Protein AF-A0A2V8L599-F1 (afdb_monomer)

Foldseek 3Di:
DVCLCVQLADDPPPDNVCVVPDDPVRVVVVVVVVVPDDDDQAQQEAEDADQKDADWDQDPPRQIEHDPVGRDIDGQPQHWHKYFQDPVCVVVVPPDHRRHIYTYGHHCLQVLLVCCLCPVVVQLADNVCVQCNDLSCRDDPGHRLALDQLVVQLVLLVCLCVSSNNDPVSVVSNSRSPNADSSNSSSNSSNRNNTGD

Secondary structure (DSSP, 8-state):
-HHHHTTSB--TTTHHHHHHHS-HHHHHHHHHHHHHPPPPSS-SEEEEE-SEEE-EEE-GGG-EEE-SS---EEE--S--EEEESSHHHHHTT--STT--EEEEE-TTHHHHHHHHHHHTTTTTS--THHHH-GGG--BTTBPP-TT--HHHHHHHHHHHHTTSB--TTTHHHHHHHTT--HHHHHHHHHHHHHS--

Structure (mmCIF, N/CA/C/O backbone):
data_AF-A0A2V8L599-F1
#
_entry.id   AF-A0A2V8L599-F1
#
loop_
_atom_site.grou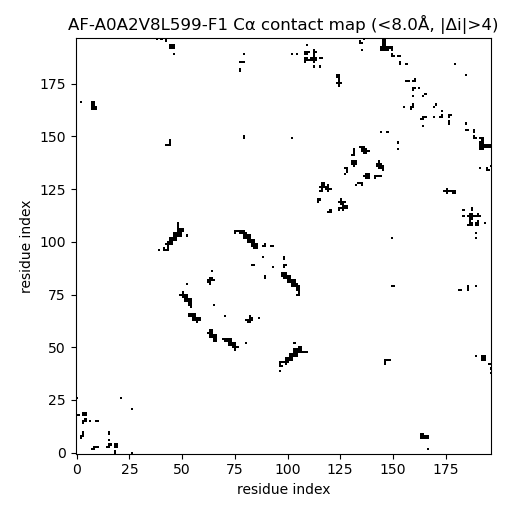p_PDB
_atom_site.id
_atom_site.type_symbol
_atom_site.label_atom_id
_atom_site.label_alt_id
_atom_site.label_comp_id
_atom_site.label_asym_id
_atom_site.label_entity_id
_atom_site.label_seq_id
_atom_site.pdbx_PDB_ins_code
_atom_site.Cartn_x
_atom_site.Cartn_y
_atom_site.Cartn_z
_atom_site.occupancy
_atom_site.B_iso_or_equiv
_atom_site.auth_seq_id
_atom_site.auth_comp_id
_atom_site.auth_asym_id
_atom_site.auth_atom_id
_atom_site.pdbx_PDB_model_num
ATOM 1 N N . MET A 1 1 ? 10.847 -4.879 -13.352 1.00 90.00 1 MET A N 1
ATOM 2 C CA . MET A 1 1 ? 11.959 -5.861 -13.314 1.00 90.00 1 MET A CA 1
ATOM 3 C C . MET A 1 1 ? 13.327 -5.199 -13.456 1.00 90.00 1 MET A C 1
ATOM 5 O O . MET A 1 1 ? 14.172 -5.437 -12.604 1.00 90.00 1 MET A O 1
ATOM 9 N N . LYS A 1 2 ? 13.533 -4.304 -14.436 1.00 92.31 2 LYS A N 1
ATOM 10 C CA . LYS A 1 2 ? 14.804 -3.573 -14.639 1.00 92.31 2 LYS A CA 1
ATOM 11 C C . LYS A 1 2 ? 15.344 -2.864 -13.381 1.00 92.31 2 LYS A C 1
ATOM 13 O O . LYS A 1 2 ? 16.529 -2.980 -13.073 1.00 92.31 2 LYS A O 1
ATOM 18 N N . ASP A 1 3 ? 14.486 -2.208 -12.597 1.00 92.56 3 ASP A N 1
ATOM 19 C CA . ASP A 1 3 ? 14.932 -1.532 -11.363 1.00 92.56 3 ASP A CA 1
ATOM 20 C C . ASP A 1 3 ? 15.389 -2.491 -10.262 1.00 92.56 3 ASP A C 1
ATOM 22 O O . ASP A 1 3 ? 16.286 -2.159 -9.492 1.00 92.56 3 ASP A O 1
ATOM 26 N N . PHE A 1 4 ? 14.797 -3.686 -10.191 1.00 93.12 4 PHE A N 1
ATOM 27 C CA . PHE A 1 4 ? 15.248 -4.730 -9.269 1.00 93.12 4 PHE A CA 1
ATOM 28 C C . PHE A 1 4 ? 16.584 -5.318 -9.736 1.00 93.12 4 PHE A C 1
ATOM 30 O O . PHE A 1 4 ? 17.508 -5.430 -8.938 1.00 93.12 4 PHE A O 1
ATOM 37 N N . LYS A 1 5 ? 16.721 -5.607 -11.040 1.00 91.56 5 LYS A N 1
ATOM 38 C CA . LYS A 1 5 ? 17.960 -6.126 -11.649 1.00 91.56 5 LYS A CA 1
ATOM 39 C C . LYS A 1 5 ? 19.144 -5.171 -11.447 1.00 91.56 5 LYS A C 1
ATOM 41 O O . LYS A 1 5 ? 20.239 -5.615 -11.130 1.00 91.56 5 LYS A O 1
ATOM 46 N N . SER A 1 6 ? 18.905 -3.863 -11.567 1.00 91.31 6 SER A N 1
ATOM 47 C CA . SER A 1 6 ? 19.918 -2.815 -11.348 1.00 91.31 6 SER A CA 1
ATOM 48 C C . SER A 1 6 ? 20.136 -2.430 -9.878 1.00 91.31 6 SER A C 1
ATOM 50 O O . SER A 1 6 ? 20.986 -1.591 -9.592 1.00 91.31 6 SER A O 1
ATOM 52 N N . GLY A 1 7 ? 19.355 -2.975 -8.940 1.00 90.62 7 GLY A N 1
ATOM 53 C CA . GLY A 1 7 ? 19.435 -2.634 -7.515 1.00 90.62 7 GLY A CA 1
ATOM 54 C C . GLY A 1 7 ? 18.895 -1.247 -7.141 1.00 90.62 7 GLY A C 1
ATOM 55 O O . GLY A 1 7 ? 18.886 -0.900 -5.958 1.00 90.62 7 GLY A O 1
ATOM 56 N N . LYS A 1 8 ? 18.390 -0.466 -8.109 1.00 93.00 8 LYS A N 1
ATOM 57 C CA . LYS A 1 8 ? 17.723 0.828 -7.867 1.00 93.00 8 LYS A CA 1
ATOM 58 C C . LYS A 1 8 ? 16.444 0.669 -7.051 1.00 93.00 8 LYS A C 1
ATOM 60 O O . LYS A 1 8 ? 16.059 1.574 -6.318 1.00 93.00 8 LYS A O 1
ATOM 65 N N . ARG A 1 9 ? 15.790 -0.489 -7.146 1.00 93.44 9 ARG A N 1
ATOM 66 C CA . ARG A 1 9 ? 14.688 -0.886 -6.272 1.00 93.44 9 ARG A CA 1
ATOM 67 C C . ARG A 1 9 ? 15.118 -2.079 -5.436 1.00 93.44 9 ARG A C 1
ATOM 69 O O . ARG A 1 9 ? 15.312 -3.172 -5.959 1.00 93.44 9 ARG A O 1
ATOM 76 N N . LYS A 1 10 ? 15.249 -1.868 -4.130 1.00 90.56 10 LYS A N 1
ATOM 77 C CA . LYS A 1 10 ? 15.741 -2.885 -3.200 1.00 90.56 10 LYS A CA 1
ATOM 78 C C . LYS A 1 10 ? 14.594 -3.769 -2.701 1.00 90.56 10 LYS A C 1
ATOM 80 O O . LYS A 1 10 ? 13.610 -3.276 -2.154 1.00 90.56 10 LYS A O 1
ATOM 85 N N . ASP A 1 11 ? 14.742 -5.082 -2.858 1.00 86.75 11 ASP A N 1
ATOM 86 C CA . ASP A 1 11 ? 13.970 -6.106 -2.147 1.00 86.75 11 ASP A CA 1
ATOM 87 C C . ASP A 1 11 ? 14.940 -7.223 -1.730 1.00 86.75 11 ASP A C 1
ATOM 89 O O . ASP A 1 11 ? 15.416 -7.965 -2.587 1.00 86.75 11 ASP A O 1
ATOM 93 N N . PRO A 1 12 ? 15.285 -7.336 -0.438 1.00 72.81 12 PRO A N 1
ATOM 94 C CA . PRO A 1 12 ? 16.418 -8.157 -0.013 1.00 72.81 12 PRO A CA 1
ATOM 95 C C . PRO A 1 12 ? 16.170 -9.670 -0.084 1.00 72.81 12 PRO A C 1
ATOM 97 O O . PRO A 1 12 ? 17.055 -10.433 0.279 1.00 72.81 12 PRO A O 1
ATOM 100 N N . ILE A 1 13 ? 14.974 -10.124 -0.482 1.00 76.81 13 ILE A N 1
ATOM 101 C CA . ILE A 1 13 ? 14.561 -11.517 -0.255 1.00 76.81 13 ILE A CA 1
ATOM 102 C C . ILE A 1 13 ? 14.137 -12.223 -1.539 1.00 76.81 13 ILE A C 1
ATOM 104 O O . ILE A 1 13 ? 14.476 -13.389 -1.708 1.00 76.81 13 ILE A O 1
ATOM 108 N N . ARG A 1 14 ? 13.355 -11.589 -2.423 1.00 85.69 14 ARG A N 1
ATOM 109 C CA . ARG A 1 14 ? 12.732 -12.313 -3.546 1.00 85.69 14 ARG A CA 1
ATOM 110 C C . ARG A 1 14 ? 12.896 -11.606 -4.874 1.00 85.69 14 ARG A C 1
ATOM 112 O O . ARG A 1 14 ? 13.436 -12.188 -5.807 1.00 85.69 14 ARG A O 1
ATOM 119 N N . MET A 1 15 ? 12.422 -10.368 -4.977 1.00 90.44 15 MET A N 1
ATOM 120 C CA . MET A 1 15 ? 12.236 -9.745 -6.290 1.00 90.44 15 MET A CA 1
ATOM 121 C C . MET A 1 15 ? 13.558 -9.421 -6.978 1.00 90.44 15 MET A C 1
ATOM 123 O O . MET A 1 15 ? 13.627 -9.532 -8.198 1.00 90.44 15 MET A O 1
ATOM 127 N N . THR A 1 16 ? 14.606 -9.082 -6.222 1.00 90.56 16 THR A N 1
ATOM 128 C CA . THR A 1 16 ? 15.950 -8.888 -6.784 1.00 90.56 16 THR A CA 1
ATOM 129 C C . THR A 1 16 ? 16.492 -10.183 -7.385 1.00 90.56 16 THR A C 1
ATOM 131 O O . THR A 1 16 ? 16.891 -10.180 -8.545 1.00 90.56 16 THR A O 1
ATOM 134 N N . ALA A 1 17 ? 16.426 -11.297 -6.647 1.00 91.31 17 ALA A N 1
ATOM 135 C CA . ALA A 1 17 ? 16.906 -12.594 -7.125 1.00 91.31 17 ALA A CA 1
ATOM 136 C C . ALA A 1 17 ? 16.121 -13.076 -8.356 1.00 91.31 17 ALA A C 1
ATOM 138 O O . ALA A 1 17 ? 16.719 -13.450 -9.361 1.00 91.31 17 ALA A O 1
ATOM 139 N N . ILE A 1 18 ? 14.785 -12.985 -8.319 1.00 92.94 18 ILE A N 1
ATOM 140 C CA . ILE A 1 18 ? 13.930 -13.337 -9.463 1.00 92.94 18 ILE A CA 1
ATOM 141 C C . ILE A 1 18 ? 14.291 -12.470 -10.676 1.00 92.94 18 ILE A C 1
ATOM 143 O O . ILE A 1 18 ? 14.487 -12.990 -11.769 1.00 92.94 18 ILE A O 1
ATOM 147 N N . ALA A 1 19 ? 14.431 -11.154 -10.499 1.00 92.81 19 ALA A N 1
ATOM 148 C CA . ALA A 1 19 ? 14.732 -10.246 -11.604 1.00 92.81 19 ALA A CA 1
ATOM 149 C C . ALA A 1 19 ? 16.127 -10.430 -12.211 1.00 92.81 19 ALA A C 1
ATOM 151 O O . ALA A 1 19 ? 16.311 -10.110 -13.382 1.00 92.81 19 ALA A O 1
ATOM 152 N N . GLN A 1 20 ? 17.096 -10.913 -11.436 1.00 91.06 20 GLN A N 1
ATOM 153 C CA . GLN A 1 20 ? 18.431 -11.243 -11.934 1.00 91.06 20 GLN A CA 1
ATOM 154 C C . GLN A 1 20 ? 18.448 -12.574 -12.692 1.00 91.06 20 GLN A C 1
ATOM 156 O O . GLN A 1 20 ? 19.172 -12.688 -13.675 1.00 91.06 20 GLN A O 1
ATOM 161 N N . ALA A 1 21 ? 17.644 -13.547 -12.256 1.00 94.00 21 ALA A N 1
ATOM 162 C CA . ALA A 1 21 ? 17.590 -14.879 -12.851 1.00 94.00 21 ALA A CA 1
ATOM 163 C C . ALA A 1 21 ? 16.672 -14.986 -14.083 1.00 94.00 21 ALA A C 1
ATOM 165 O O . ALA A 1 21 ? 16.803 -15.938 -14.844 1.00 94.00 21 ALA A O 1
ATOM 166 N N . THR A 1 22 ? 15.736 -14.051 -14.278 1.00 94.31 22 THR A N 1
ATOM 167 C CA . THR A 1 22 ? 14.763 -14.120 -15.383 1.00 94.31 22 THR A CA 1
ATOM 168 C C . THR A 1 22 ? 15.333 -13.481 -16.664 1.00 94.31 22 THR A C 1
ATOM 170 O O . THR A 1 22 ? 15.738 -12.311 -16.611 1.00 94.31 22 THR A O 1
ATOM 173 N N . PRO A 1 23 ? 15.339 -14.191 -17.810 1.00 95.62 23 PRO A N 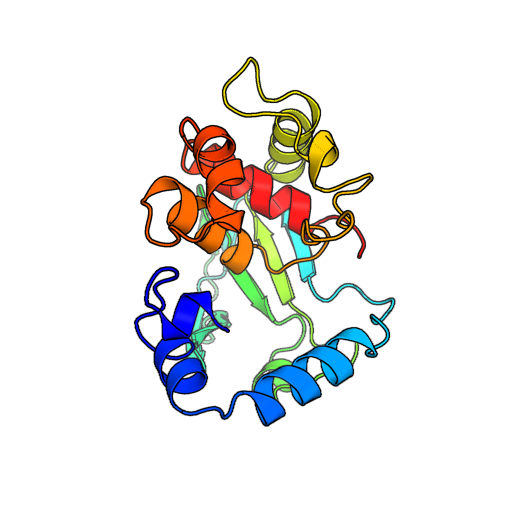1
ATOM 174 C CA . PRO A 1 23 ? 15.679 -13.637 -19.123 1.00 95.62 23 PRO A CA 1
ATOM 175 C C . PRO A 1 23 ? 14.821 -12.425 -19.518 1.00 95.62 23 PRO A C 1
ATOM 177 O O . PRO A 1 23 ? 13.692 -12.257 -19.060 1.00 95.62 23 PRO A O 1
ATOM 180 N N . GLU A 1 24 ? 15.346 -11.549 -20.379 1.00 93.50 24 GLU A N 1
ATOM 181 C CA . GLU A 1 24 ? 14.623 -10.327 -20.777 1.00 93.50 24 GLU A CA 1
ATOM 182 C C . GLU A 1 24 ? 13.407 -10.614 -21.664 1.00 93.50 24 GLU A C 1
ATOM 184 O O . GLU A 1 24 ? 12.391 -9.931 -21.532 1.00 93.50 24 GLU A O 1
ATOM 189 N N . GLU A 1 25 ? 13.491 -11.652 -22.495 1.00 95.69 25 GLU A N 1
ATOM 190 C CA . GLU A 1 25 ? 12.377 -12.168 -23.296 1.00 95.69 25 GLU A CA 1
ATOM 191 C C . GLU A 1 25 ? 11.224 -12.666 -22.414 1.00 95.69 25 GLU A C 1
ATOM 193 O O . GLU A 1 25 ? 10.084 -12.244 -22.599 1.00 95.69 25 GLU A O 1
ATOM 198 N N . ASP A 1 26 ? 11.528 -13.438 -21.367 1.00 96.06 26 ASP A N 1
ATOM 199 C CA . ASP A 1 26 ? 10.537 -13.926 -20.404 1.00 96.06 26 ASP A CA 1
ATOM 200 C C . ASP A 1 26 ? 9.901 -12.780 -19.610 1.00 96.06 26 ASP A C 1
ATOM 202 O O . ASP A 1 26 ? 8.705 -12.795 -19.320 1.00 96.06 26 ASP A O 1
ATOM 206 N N . ILE A 1 27 ? 10.681 -11.747 -19.268 1.00 94.19 27 ILE A N 1
ATOM 207 C CA . ILE A 1 27 ? 10.158 -10.538 -18.617 1.00 94.19 27 ILE A CA 1
ATOM 208 C C . ILE A 1 27 ? 9.168 -9.815 -19.538 1.00 94.19 27 ILE A C 1
ATOM 210 O O . ILE A 1 27 ? 8.144 -9.334 -19.047 1.00 94.19 27 ILE A O 1
ATOM 214 N N . ALA A 1 28 ? 9.474 -9.704 -20.833 1.00 95.00 28 ALA A N 1
ATOM 215 C CA . ALA A 1 28 ? 8.597 -9.063 -21.808 1.00 95.00 28 ALA A CA 1
ATOM 216 C C . ALA A 1 28 ? 7.304 -9.868 -22.001 1.00 95.00 28 ALA A C 1
ATOM 218 O O . ALA A 1 28 ? 6.218 -9.319 -21.818 1.00 95.00 28 ALA A O 1
ATOM 219 N N . ALA A 1 29 ? 7.419 -11.178 -22.234 1.00 96.38 29 ALA A N 1
ATOM 220 C CA . ALA A 1 29 ? 6.275 -12.075 -22.376 1.00 96.38 29 ALA A CA 1
ATOM 221 C C . ALA A 1 29 ? 5.381 -12.074 -21.122 1.00 96.38 29 ALA A C 1
ATOM 223 O O . ALA A 1 29 ? 4.156 -11.976 -21.213 1.00 96.38 29 ALA A O 1
ATOM 224 N N . ALA A 1 30 ? 5.978 -12.106 -19.926 1.00 94.50 30 ALA A N 1
ATOM 225 C CA . ALA A 1 30 ? 5.229 -12.005 -18.678 1.00 94.50 30 ALA A CA 1
ATOM 226 C C . ALA A 1 30 ? 4.513 -10.652 -18.547 1.00 94.50 30 ALA A C 1
ATOM 228 O O . ALA A 1 30 ? 3.368 -10.609 -18.096 1.00 94.50 30 ALA A O 1
ATOM 229 N N . ALA A 1 31 ? 5.161 -9.546 -18.929 1.00 93.38 31 ALA A N 1
ATOM 230 C CA . ALA A 1 31 ? 4.550 -8.220 -18.879 1.00 93.38 31 ALA A CA 1
ATOM 231 C C . ALA A 1 31 ? 3.316 -8.128 -19.789 1.00 93.38 31 ALA A C 1
ATOM 233 O O . ALA A 1 31 ? 2.284 -7.625 -19.345 1.00 93.38 31 ALA A O 1
ATOM 234 N N . GLU A 1 32 ? 3.395 -8.664 -21.008 1.00 94.50 32 GLU A N 1
ATOM 235 C CA . GLU A 1 32 ? 2.264 -8.740 -21.940 1.00 94.50 32 GLU A CA 1
ATOM 236 C C . GLU A 1 32 ? 1.125 -9.596 -21.378 1.00 94.50 32 GLU A C 1
ATOM 238 O O . GLU A 1 32 ? -0.029 -9.162 -21.343 1.00 94.50 32 GLU A O 1
ATOM 243 N N . TRP A 1 33 ? 1.448 -10.778 -20.847 1.00 94.25 33 TRP A N 1
ATOM 244 C CA . TRP A 1 33 ? 0.453 -11.670 -20.260 1.00 94.25 33 TRP A CA 1
ATOM 245 C C . TRP A 1 33 ? -0.278 -11.018 -19.080 1.00 94.25 33 TRP A C 1
ATOM 247 O O . TRP A 1 33 ? -1.507 -10.962 -19.077 1.00 94.25 33 TRP A O 1
ATOM 257 N N . PHE A 1 34 ? 0.449 -10.447 -18.112 1.00 90.88 34 PHE A N 1
ATOM 258 C CA . PHE A 1 34 ? -0.161 -9.763 -16.965 1.00 90.88 34 PHE A CA 1
ATOM 259 C C . PHE A 1 34 ? -0.973 -8.528 -17.376 1.00 90.88 34 PHE A C 1
ATOM 261 O O . PHE A 1 34 ? -1.978 -8.234 -16.727 1.00 90.88 34 PHE A O 1
ATOM 268 N N . ALA A 1 35 ? -0.564 -7.817 -18.433 1.00 89.25 35 ALA A N 1
ATOM 269 C CA . ALA A 1 35 ? -1.316 -6.688 -18.978 1.00 89.25 35 ALA A CA 1
ATOM 270 C C . ALA A 1 35 ? -2.626 -7.123 -19.656 1.00 89.25 35 ALA A C 1
ATOM 272 O O . ALA A 1 35 ? -3.599 -6.374 -19.619 1.00 89.25 35 ALA A O 1
ATOM 273 N N . SER A 1 36 ? -2.679 -8.334 -20.221 1.00 91.69 36 SER A N 1
ATOM 274 C CA . SER A 1 36 ? -3.897 -8.890 -20.828 1.00 91.69 36 SER A CA 1
ATOM 275 C C . SER A 1 36 ? -4.927 -9.416 -19.821 1.00 91.69 36 SER A C 1
ATOM 277 O O . SER A 1 36 ? -6.076 -9.667 -20.189 1.00 91.69 36 SER A O 1
ATOM 279 N N . LEU A 1 37 ? -4.546 -9.597 -18.549 1.00 86.75 37 LEU A N 1
ATOM 280 C CA . LEU A 1 37 ? -5.452 -10.152 -17.548 1.00 86.75 37 LEU A CA 1
ATOM 281 C C . LEU A 1 37 ? -6.610 -9.196 -17.267 1.00 86.75 37 LEU A C 1
ATOM 283 O O . LEU A 1 37 ? -6.425 -8.056 -16.836 1.00 86.75 37 LEU A O 1
ATOM 287 N N . GLN A 1 38 ? -7.826 -9.715 -17.406 1.00 79.25 38 GLN A N 1
ATOM 288 C CA . GLN A 1 38 ? -9.020 -9.007 -16.974 1.00 79.25 38 GLN A CA 1
ATOM 289 C C . GLN A 1 38 ? -9.056 -8.940 -15.450 1.00 79.25 38 GLN A C 1
ATOM 291 O O . GLN A 1 38 ? -8.876 -9.930 -14.738 1.00 79.25 38 GLN A O 1
ATOM 296 N N . THR A 1 39 ? -9.281 -7.740 -14.931 1.00 70.62 39 THR A N 1
ATOM 297 C CA . THR A 1 39 ? -9.375 -7.527 -13.494 1.00 70.62 39 THR A CA 1
ATOM 298 C C . THR A 1 39 ? -10.720 -8.043 -12.987 1.00 70.62 39 THR A C 1
ATOM 300 O O . THR A 1 39 ? -11.747 -7.572 -13.478 1.00 70.62 39 THR A O 1
ATOM 303 N N . PRO A 1 40 ? -10.756 -8.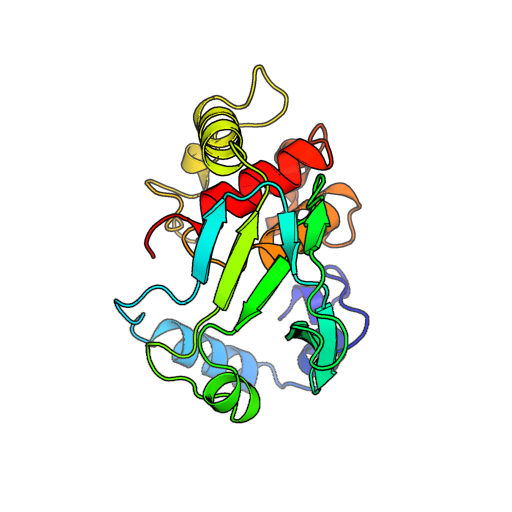957 -11.998 1.00 69.62 40 PRO A N 1
ATOM 304 C CA . PRO A 1 40 ? -12.019 -9.406 -11.429 1.00 69.62 40 PRO A CA 1
ATOM 305 C C . PRO A 1 40 ? -12.804 -8.221 -10.862 1.00 69.62 40 PRO A C 1
ATOM 307 O O . PRO A 1 40 ? -12.218 -7.340 -10.229 1.00 69.62 40 PRO A O 1
ATOM 310 N N . ALA A 1 41 ? -14.125 -8.229 -11.049 1.00 68.00 41 ALA A N 1
ATOM 311 C CA . ALA A 1 41 ? -15.009 -7.200 -10.499 1.00 68.00 41 ALA A CA 1
ATOM 312 C C . ALA A 1 41 ? -15.050 -7.224 -8.959 1.00 68.00 41 ALA A C 1
ATOM 314 O O . ALA A 1 41 ? -15.346 -6.217 -8.319 1.00 68.00 41 ALA A O 1
ATOM 315 N N . THR A 1 42 ? -14.749 -8.372 -8.346 1.00 75.31 42 THR A N 1
ATOM 316 C CA . THR A 1 42 ? -14.744 -8.517 -6.890 1.00 75.31 42 THR A CA 1
ATOM 317 C C . THR A 1 42 ? -13.465 -7.925 -6.293 1.00 75.31 42 THR A C 1
ATOM 319 O O . THR A 1 42 ? -12.367 -8.343 -6.679 1.00 75.31 42 THR A O 1
ATOM 322 N N . PRO A 1 43 ? -13.572 -6.998 -5.324 1.00 80.75 43 PRO A N 1
ATOM 323 C CA . PRO A 1 43 ? -12.405 -6.422 -4.674 1.00 80.75 43 PRO A CA 1
ATOM 324 C C . PRO A 1 43 ? -11.639 -7.498 -3.902 1.00 80.75 43 PRO A C 1
ATOM 326 O O . PRO A 1 43 ? -12.216 -8.285 -3.150 1.00 80.75 43 PRO A O 1
ATOM 329 N N . TRP A 1 44 ? -10.318 -7.510 -4.073 1.00 87.75 44 TRP A N 1
ATOM 330 C CA . TRP A 1 44 ? -9.446 -8.445 -3.360 1.00 87.75 44 TRP A CA 1
ATOM 331 C C . TRP A 1 44 ? -9.229 -8.019 -1.907 1.00 87.75 44 TRP A C 1
ATOM 333 O O . TRP A 1 44 ? -8.969 -8.843 -1.032 1.00 87.75 44 TRP A O 1
ATOM 343 N N . ILE A 1 45 ? -9.326 -6.714 -1.654 1.00 93.62 45 ILE A N 1
ATOM 344 C CA . ILE A 1 45 ? -9.149 -6.109 -0.339 1.00 93.62 45 ILE A CA 1
ATOM 345 C C . ILE A 1 45 ? -10.468 -5.490 0.107 1.00 93.62 45 ILE A C 1
ATOM 347 O O . ILE A 1 45 ? -11.057 -4.701 -0.632 1.00 93.62 45 ILE A O 1
ATOM 351 N N . LYS A 1 46 ? -10.893 -5.805 1.331 1.00 94.75 46 LYS A N 1
ATOM 352 C CA . LYS A 1 46 ? -11.993 -5.123 2.019 1.00 94.75 46 LYS A CA 1
ATOM 353 C C . LYS A 1 46 ? -11.443 -4.382 3.227 1.00 94.75 46 LYS A C 1
ATOM 355 O O . LYS A 1 46 ? -10.890 -5.005 4.127 1.00 94.75 46 LYS A O 1
ATOM 360 N N . VAL A 1 47 ? -11.584 -3.063 3.249 1.00 97.00 47 VAL A N 1
ATOM 361 C CA . VAL A 1 47 ? -11.126 -2.237 4.373 1.00 97.00 47 VAL A CA 1
ATOM 362 C C . VAL A 1 47 ? -12.196 -2.205 5.462 1.00 97.00 47 VAL A C 1
ATOM 364 O O . VAL A 1 47 ? -13.377 -2.039 5.162 1.00 97.00 47 VAL A O 1
ATOM 367 N N . ILE A 1 48 ? -11.782 -2.395 6.714 1.00 97.19 48 ILE A N 1
ATOM 368 C CA . ILE A 1 48 ? -12.646 -2.379 7.897 1.00 97.19 48 ILE A CA 1
ATOM 369 C C . ILE A 1 48 ? -11.989 -1.482 8.947 1.00 97.19 48 ILE A C 1
ATOM 371 O O . ILE A 1 48 ? -10.888 -1.770 9.414 1.00 97.19 48 ILE A O 1
ATOM 375 N N . GLU A 1 49 ? -12.665 -0.395 9.306 1.00 97.25 49 GLU A N 1
ATOM 376 C CA . GLU A 1 49 ? -12.231 0.524 10.357 1.00 97.25 49 GLU A CA 1
ATOM 377 C C . GLU A 1 49 ? -12.645 -0.005 11.735 1.00 97.25 49 GLU A C 1
ATOM 379 O O . GLU A 1 49 ? -13.821 -0.283 11.965 1.00 97.25 49 GLU A O 1
ATOM 384 N N . GLN A 1 50 ? -11.693 -0.152 12.656 1.00 96.00 50 GLN A N 1
ATOM 385 C CA . GLN A 1 50 ? -11.967 -0.630 14.014 1.00 96.00 50 GLN A CA 1
ATOM 386 C C . GLN A 1 50 ? -10.906 -0.168 15.014 1.00 96.00 50 GLN A C 1
ATOM 388 O O . GLN A 1 50 ? -9.769 0.102 14.643 1.00 96.00 50 GLN A O 1
ATOM 393 N N . ASN A 1 51 ? -11.276 -0.077 16.293 1.00 95.00 51 ASN A N 1
ATOM 394 C CA . ASN A 1 51 ? -10.378 0.387 17.360 1.00 95.00 51 ASN A CA 1
ATOM 395 C C . ASN A 1 51 ? -9.527 -0.736 17.963 1.00 95.00 51 ASN A C 1
ATOM 397 O O . ASN A 1 51 ? -8.440 -0.484 18.487 1.00 95.00 51 ASN A O 1
ATOM 401 N N . THR A 1 52 ? -10.008 -1.974 17.890 1.00 95.69 52 THR A N 1
ATOM 402 C CA . THR A 1 52 ? -9.318 -3.159 18.395 1.00 95.69 52 THR A CA 1
ATOM 403 C C . THR A 1 52 ? -9.237 -4.225 17.310 1.00 95.69 52 THR A C 1
ATOM 405 O O . THR A 1 52 ? -10.038 -4.255 16.377 1.00 95.69 52 THR A O 1
ATOM 408 N N . VAL A 1 53 ? -8.229 -5.084 17.408 1.00 94.12 53 VAL A N 1
ATOM 409 C CA . VAL A 1 53 ? -7.990 -6.210 16.502 1.00 94.12 53 VAL A CA 1
ATOM 410 C C . VAL A 1 53 ? -7.843 -7.484 17.322 1.00 94.12 53 VAL A C 1
ATOM 412 O O . VAL A 1 53 ? -7.346 -7.411 18.445 1.00 94.12 53 VAL A O 1
ATOM 415 N N . PRO A 1 54 ? -8.238 -8.657 16.800 1.00 93.88 54 PRO A N 1
ATOM 416 C CA . PRO A 1 54 ? -7.884 -9.913 17.446 1.00 93.88 54 PRO A CA 1
ATOM 417 C C . PRO A 1 54 ? -6.361 -10.050 17.508 1.00 93.88 54 PRO A C 1
ATOM 419 O O . PRO A 1 54 ? -5.647 -9.539 16.636 1.00 93.88 54 PRO A O 1
ATOM 422 N N . LYS A 1 55 ? -5.856 -10.771 18.507 1.00 92.44 55 LYS A N 1
ATOM 423 C CA . LYS A 1 55 ? -4.457 -11.187 18.497 1.00 92.44 55 LYS A CA 1
ATOM 424 C C . LYS A 1 55 ? -4.190 -12.112 17.319 1.00 92.44 55 LYS A C 1
ATOM 426 O O . LYS A 1 55 ? -5.049 -12.858 16.844 1.00 92.44 55 LYS A O 1
ATOM 431 N N . THR A 1 56 ? -2.993 -11.973 16.771 1.00 92.62 56 THR A N 1
ATOM 432 C CA . THR A 1 56 ? -2.626 -12.608 15.510 1.00 92.62 56 THR A CA 1
ATOM 433 C C . THR A 1 56 ? -1.184 -13.063 15.529 1.00 92.62 56 THR A C 1
ATOM 435 O O . THR A 1 56 ? -0.325 -12.419 16.129 1.00 92.62 56 THR A O 1
ATOM 438 N N . TYR A 1 57 ? -0.901 -14.109 14.762 1.00 90.88 57 TYR A N 1
ATOM 439 C CA . TYR A 1 57 ? 0.446 -14.615 14.536 1.00 90.88 57 TYR A CA 1
ATOM 440 C C . TYR A 1 57 ? 0.775 -14.639 13.040 1.00 90.88 57 TYR A C 1
ATOM 442 O O . TYR A 1 57 ? -0.101 -14.536 12.173 1.00 90.88 57 TYR A O 1
ATOM 450 N N . LEU A 1 58 ? 2.065 -14.759 12.727 1.00 89.44 58 LEU A N 1
ATOM 451 C CA . LEU A 1 58 ? 2.542 -14.954 11.361 1.00 89.44 58 LEU A CA 1
ATOM 452 C C . LEU A 1 58 ? 2.605 -16.452 11.057 1.00 89.44 58 LEU A C 1
ATOM 454 O O . LEU A 1 58 ? 3.423 -17.172 11.620 1.00 89.44 58 LEU A O 1
ATOM 458 N N . GLY A 1 59 ? 1.744 -16.908 10.153 1.00 84.88 59 GLY A N 1
ATOM 459 C CA . GLY A 1 59 ? 1.727 -18.283 9.672 1.00 84.88 59 GLY A CA 1
ATOM 460 C C . GLY A 1 59 ? 2.572 -18.487 8.413 1.00 84.88 59 GLY A C 1
ATOM 461 O O . GLY A 1 59 ? 3.421 -17.670 8.033 1.00 84.88 59 GLY A O 1
ATOM 462 N N . GLN A 1 60 ? 2.313 -19.599 7.720 1.00 78.56 60 GLN A N 1
ATOM 463 C CA . GLN A 1 60 ? 3.026 -19.932 6.489 1.00 78.56 60 GLN A CA 1
ATOM 464 C C . GLN A 1 60 ? 2.901 -18.841 5.420 1.00 78.56 60 GLN A C 1
ATOM 466 O O . GLN A 1 60 ? 1.868 -18.192 5.250 1.00 78.56 60 GLN A O 1
ATOM 471 N N . GLY A 1 61 ? 3.990 -18.634 4.676 1.00 76.19 61 GLY A N 1
ATOM 472 C CA . GLY A 1 61 ? 4.049 -17.614 3.630 1.00 76.19 61 GLY A CA 1
ATOM 473 C C . GLY A 1 61 ? 4.033 -16.172 4.146 1.00 76.19 61 GLY A C 1
ATOM 474 O O . GLY A 1 61 ? 3.874 -15.271 3.328 1.00 76.19 61 GLY A O 1
ATOM 475 N N . ARG A 1 62 ? 4.230 -15.951 5.459 1.00 81.25 62 ARG A N 1
ATOM 476 C CA . ARG A 1 62 ? 4.136 -14.639 6.132 1.00 81.25 62 ARG A CA 1
ATOM 477 C C . ARG A 1 62 ? 2.734 -14.025 6.078 1.00 81.25 62 ARG A C 1
ATOM 479 O O . ARG A 1 62 ? 2.584 -12.814 6.224 1.00 81.25 62 ARG A O 1
ATOM 486 N N . MET A 1 63 ? 1.718 -14.857 5.867 1.00 86.56 63 MET A N 1
ATOM 487 C CA . MET A 1 63 ? 0.329 -14.450 6.033 1.00 86.56 63 MET A CA 1
ATOM 488 C C . MET A 1 63 ? 0.007 -14.378 7.520 1.00 86.56 63 MET A C 1
ATOM 490 O O . MET A 1 63 ? 0.454 -15.218 8.302 1.00 86.56 63 MET A O 1
ATOM 494 N N . ARG A 1 64 ? -0.754 -13.361 7.909 1.00 91.31 64 ARG A N 1
ATOM 495 C CA . ARG A 1 64 ? -1.173 -13.171 9.291 1.00 91.31 64 ARG A CA 1
ATOM 496 C C . ARG A 1 64 ? -2.530 -13.841 9.505 1.00 91.31 64 ARG A C 1
ATOM 498 O O . ARG A 1 64 ? -3.427 -13.705 8.676 1.00 91.31 64 ARG A O 1
ATOM 505 N N . PHE A 1 65 ? -2.654 -14.575 10.603 1.00 91.75 65 PHE A N 1
ATOM 506 C CA . PHE A 1 65 ? -3.867 -15.294 10.989 1.00 91.75 65 PHE A CA 1
ATOM 507 C C . PHE A 1 65 ? -4.252 -14.930 12.418 1.00 91.75 65 PHE A C 1
ATOM 509 O O . PHE A 1 65 ? -3.396 -14.518 13.200 1.00 91.75 65 PHE A O 1
ATOM 516 N N . ILE A 1 66 ? -5.534 -15.088 12.746 1.00 90.69 66 ILE A N 1
ATOM 517 C CA . ILE A 1 66 ? -6.023 -14.978 14.123 1.00 90.69 66 ILE A CA 1
ATOM 518 C C . ILE A 1 66 ? -5.394 -16.099 14.946 1.00 90.69 66 ILE A C 1
ATOM 520 O O . ILE A 1 66 ? -5.311 -17.235 14.472 1.00 90.69 66 ILE A O 1
ATOM 524 N N . ASP A 1 67 ? -4.926 -15.752 16.138 1.00 88.44 67 ASP A N 1
ATOM 525 C CA . ASP A 1 67 ? -4.380 -16.711 17.087 1.00 88.44 67 ASP A CA 1
ATOM 526 C C . ASP A 1 67 ? -5.473 -17.714 17.511 1.00 88.44 67 ASP A C 1
ATOM 528 O O . ASP A 1 67 ? -6.556 -17.292 17.931 1.00 88.44 67 ASP A O 1
ATOM 532 N N . PRO A 1 68 ? -5.266 -19.032 17.322 1.00 85.19 68 PRO A N 1
ATOM 533 C CA . PRO A 1 68 ? -6.265 -20.027 17.699 1.00 85.19 68 PRO A CA 1
ATOM 534 C C . PRO A 1 68 ? -6.421 -20.155 19.221 1.00 85.19 68 PRO A C 1
ATOM 536 O O . PRO A 1 68 ? -7.509 -20.517 19.678 1.00 85.19 68 PRO A O 1
ATOM 539 N N . ASP A 1 69 ? -5.366 -19.840 19.974 1.00 87.12 69 ASP A N 1
ATOM 540 C CA . ASP A 1 69 ? -5.256 -20.074 21.412 1.00 87.12 69 ASP A CA 1
ATOM 541 C C . ASP A 1 69 ? -5.568 -18.800 22.212 1.00 87.12 69 ASP A C 1
ATOM 543 O O . ASP A 1 69 ? -6.103 -18.876 23.320 1.00 87.12 69 ASP A O 1
ATOM 547 N N . ASP A 1 70 ? -5.316 -17.620 21.633 1.00 85.62 70 ASP A N 1
ATOM 548 C CA . ASP A 1 70 ? -5.598 -16.324 22.254 1.00 85.62 70 ASP A CA 1
ATOM 54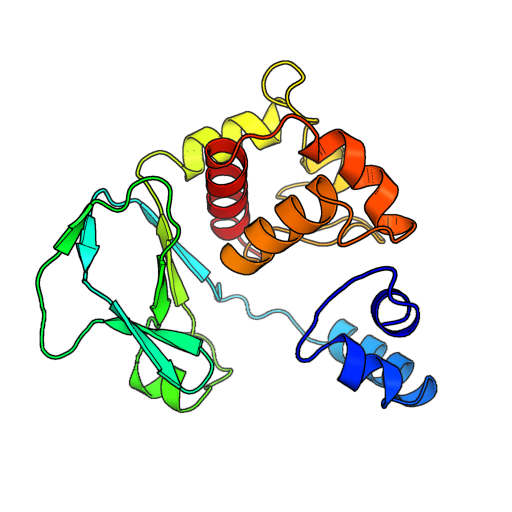9 C C . ASP A 1 70 ? -6.664 -15.517 21.493 1.00 85.62 70 ASP A C 1
ATOM 551 O O . ASP A 1 70 ? -6.398 -14.786 20.536 1.00 85.62 70 ASP A O 1
ATOM 555 N N . LYS A 1 71 ? -7.906 -15.614 21.977 1.00 82.25 71 LYS A N 1
ATOM 556 C CA . LYS A 1 71 ? -9.064 -14.894 21.423 1.00 82.25 71 LYS A CA 1
ATOM 557 C C . LYS A 1 71 ? -9.198 -13.456 21.931 1.00 82.25 71 LYS A C 1
ATOM 559 O O . LYS A 1 71 ? -10.206 -12.810 21.639 1.00 82.25 71 LYS A O 1
ATOM 564 N N . ALA A 1 72 ? -8.238 -12.950 22.707 1.00 91.12 72 ALA A N 1
ATOM 565 C CA . ALA A 1 72 ? -8.277 -11.573 23.170 1.00 91.12 72 ALA A CA 1
ATOM 566 C C . ALA A 1 72 ? -8.099 -10.584 22.008 1.00 91.12 72 ALA A C 1
ATOM 568 O O . ALA A 1 72 ? -7.559 -10.895 20.941 1.00 91.12 72 ALA A O 1
ATOM 569 N N . THR A 1 73 ? -8.537 -9.350 22.244 1.00 93.56 73 THR A N 1
ATOM 570 C CA . THR A 1 73 ? -8.326 -8.233 21.325 1.00 93.56 73 THR A CA 1
ATOM 571 C C . THR A 1 73 ? -7.313 -7.247 21.889 1.00 93.56 73 THR A C 1
ATOM 573 O O . THR A 1 73 ? -7.269 -7.031 23.097 1.00 93.56 73 THR A O 1
ATOM 576 N N . GLU A 1 74 ? -6.556 -6.591 21.017 1.00 93.94 74 GLU A N 1
ATOM 577 C CA . GLU A 1 74 ? -5.626 -5.516 21.363 1.00 93.94 74 GLU A CA 1
ATOM 578 C C . GLU A 1 74 ? -5.969 -4.214 20.617 1.00 93.94 74 GLU A C 1
ATOM 580 O O . GLU A 1 74 ? -6.544 -4.269 19.526 1.00 93.94 74 GLU A O 1
ATOM 585 N N . PRO A 1 75 ? -5.628 -3.029 21.159 1.00 96.00 75 PRO A N 1
ATOM 586 C CA . PRO A 1 75 ? -5.818 -1.760 20.457 1.00 96.00 75 PRO A CA 1
ATOM 587 C C . PRO A 1 75 ? -5.053 -1.732 19.133 1.00 96.00 75 PRO A C 1
ATOM 589 O O . PRO A 1 75 ? -3.870 -2.067 19.088 1.00 96.00 75 PRO A O 1
ATOM 592 N N . ILE A 1 76 ? -5.687 -1.294 18.044 1.00 95.31 76 ILE A N 1
ATOM 593 C CA . ILE A 1 76 ? -5.041 -1.305 16.724 1.00 95.31 76 ILE A CA 1
ATOM 594 C C . ILE A 1 76 ? -3.877 -0.306 16.629 1.00 95.31 76 ILE A C 1
ATOM 596 O O . ILE A 1 76 ? -2.865 -0.601 15.994 1.00 95.31 76 ILE A O 1
ATOM 600 N N . GLY A 1 77 ? -3.967 0.844 17.304 1.00 95.12 77 GLY A N 1
ATOM 601 C CA . GLY A 1 77 ? -2.971 1.917 17.198 1.00 95.12 77 GLY A CA 1
ATOM 602 C C . GLY A 1 77 ? -2.850 2.442 15.763 1.00 95.12 77 GLY A C 1
ATOM 603 O O . GLY A 1 77 ? -3.834 2.484 15.040 1.00 95.12 77 GLY A O 1
ATOM 604 N N . ASN A 1 78 ? -1.645 2.809 15.321 1.00 95.19 78 ASN A N 1
ATOM 605 C CA . ASN A 1 78 ? -1.389 3.233 13.938 1.00 95.19 78 ASN A CA 1
ATOM 606 C C . ASN A 1 78 ? -0.933 2.055 13.051 1.00 95.19 78 ASN A C 1
ATOM 608 O O . ASN A 1 78 ? 0.148 2.080 12.465 1.00 95.19 78 ASN A O 1
ATOM 612 N N . ARG A 1 79 ? -1.698 0.955 13.030 1.00 95.12 79 ARG A N 1
ATOM 613 C CA . ARG A 1 79 ? -1.316 -0.290 12.336 1.00 95.12 79 ARG A CA 1
ATOM 614 C C . ARG A 1 79 ? -2.393 -0.736 11.359 1.00 95.12 79 ARG A C 1
ATOM 616 O O . ARG A 1 79 ? -3.580 -0.563 11.603 1.00 95.12 79 ARG A O 1
ATOM 623 N N . ILE A 1 80 ? -1.958 -1.385 10.281 1.00 96.38 80 ILE A N 1
ATOM 624 C CA . ILE A 1 80 ? -2.837 -2.104 9.356 1.00 96.38 80 ILE A CA 1
ATOM 625 C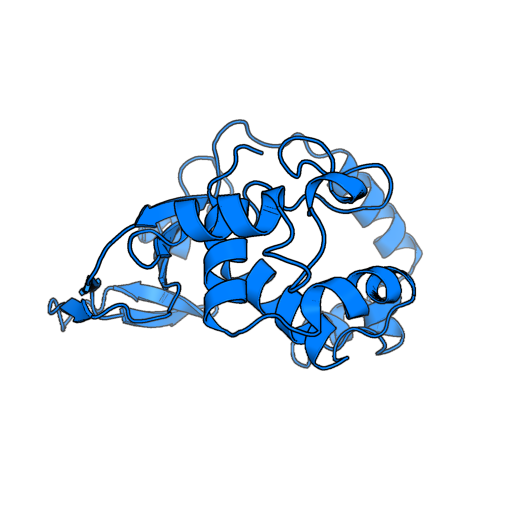 C . ILE A 1 80 ? -2.635 -3.598 9.584 1.00 96.38 80 ILE A C 1
ATOM 627 O O . ILE A 1 80 ? -1.520 -4.107 9.448 1.00 96.38 80 ILE A O 1
ATOM 631 N N . ILE A 1 81 ? -3.710 -4.308 9.916 1.00 95.56 81 ILE A N 1
ATOM 632 C CA . ILE A 1 81 ? -3.684 -5.753 10.143 1.00 95.56 81 ILE A CA 1
ATOM 633 C C . ILE A 1 81 ? -4.438 -6.440 9.010 1.00 95.56 81 ILE A C 1
ATOM 635 O O . ILE A 1 81 ? -5.631 -6.235 8.817 1.00 95.56 81 ILE A O 1
ATOM 639 N N . MET A 1 82 ? -3.721 -7.261 8.247 1.00 94.81 82 MET A N 1
ATOM 640 C CA . MET A 1 82 ? -4.293 -8.026 7.144 1.00 94.81 82 MET A CA 1
ATOM 641 C C . MET A 1 82 ? -4.709 -9.403 7.629 1.00 94.81 82 MET A C 1
ATOM 643 O O . MET A 1 82 ? -3.864 -10.154 8.111 1.00 94.81 82 MET A O 1
ATOM 647 N N . LEU A 1 83 ? -5.983 -9.738 7.461 1.00 94.12 83 LEU A N 1
ATOM 648 C CA . LEU A 1 83 ? -6.524 -11.055 7.773 1.00 94.12 83 LEU A CA 1
ATOM 649 C C . LEU A 1 83 ? -7.217 -11.650 6.551 1.00 94.12 83 LEU A C 1
ATOM 651 O O . LEU A 1 83 ? -7.881 -10.919 5.818 1.00 94.12 83 LEU A O 1
ATOM 655 N N . PRO A 1 84 ? -7.091 -12.960 6.307 1.00 93.06 84 PRO A N 1
ATOM 656 C CA . PRO A 1 84 ? -7.838 -13.604 5.237 1.00 93.06 84 PRO A CA 1
ATOM 657 C C . PRO A 1 84 ? -9.343 -13.543 5.521 1.00 93.06 84 PRO A C 1
ATOM 659 O O . PRO A 1 84 ? -9.767 -13.667 6.670 1.00 93.06 84 PRO A O 1
ATOM 662 N N . MET A 1 85 ? -10.149 -13.380 4.473 1.00 91.06 85 MET A N 1
ATOM 663 C CA . MET A 1 85 ? -11.610 -13.496 4.582 1.00 91.06 85 MET A CA 1
ATOM 664 C C . MET A 1 85 ? -12.038 -14.941 4.869 1.00 91.06 85 MET A C 1
ATOM 666 O O . MET A 1 85 ? -12.963 -15.171 5.641 1.00 91.06 85 MET A O 1
ATOM 670 N N . ASP A 1 86 ? -11.326 -15.904 4.279 1.00 90.62 86 ASP A N 1
ATOM 671 C CA . ASP A 1 86 ? -11.494 -17.341 4.489 1.00 90.62 86 ASP A CA 1
ATOM 672 C C . ASP A 1 86 ? -10.111 -17.972 4.712 1.00 90.62 86 ASP A C 1
ATOM 674 O O . ASP A 1 86 ? -9.246 -17.973 3.831 1.00 90.62 86 ASP A O 1
ATOM 678 N N . VAL A 1 87 ? -9.888 -18.510 5.914 1.00 88.56 87 VAL A N 1
ATOM 679 C CA . VAL A 1 87 ? -8.599 -19.095 6.316 1.00 88.56 87 VAL A CA 1
ATOM 680 C C . VAL A 1 87 ? -8.244 -20.322 5.473 1.00 88.56 87 VAL A C 1
ATOM 682 O O . VAL A 1 87 ? -7.073 -20.510 5.135 1.00 88.56 87 VAL A O 1
ATOM 685 N N . LYS A 1 88 ? -9.225 -21.163 5.126 1.00 89.50 88 LYS A N 1
ATOM 686 C CA . LYS A 1 88 ? -8.989 -22.393 4.360 1.00 89.50 88 LYS A CA 1
ATOM 687 C C . LYS A 1 88 ? -8.579 -22.044 2.934 1.00 89.50 88 LYS A C 1
ATOM 689 O O . LYS A 1 88 ? -7.564 -22.551 2.459 1.00 89.50 88 LYS A O 1
ATOM 694 N N . ARG A 1 89 ? -9.308 -21.133 2.285 1.00 90.19 89 ARG A N 1
ATOM 695 C CA . ARG A 1 89 ? -8.978 -20.660 0.930 1.00 90.19 89 ARG A CA 1
ATOM 696 C C . ARG A 1 89 ? -7.631 -19.947 0.882 1.00 90.19 89 ARG A C 1
ATOM 698 O O . ARG A 1 89 ? -6.824 -20.224 -0.001 1.00 90.19 89 ARG A O 1
ATOM 705 N N . ALA A 1 90 ? -7.331 -19.115 1.880 1.00 87.50 90 ALA A N 1
ATOM 706 C CA . ALA A 1 90 ? -6.037 -18.442 1.968 1.00 87.50 90 ALA A CA 1
ATOM 707 C C . ALA A 1 90 ? -4.866 -19.428 2.114 1.00 87.50 90 ALA A C 1
ATOM 709 O O . ALA A 1 90 ? -3.832 -19.259 1.467 1.00 87.50 90 ALA A O 1
ATOM 710 N N . ARG A 1 91 ? -5.025 -20.497 2.911 1.00 87.31 91 ARG A N 1
ATOM 711 C CA . ARG A 1 91 ? -4.011 -21.563 3.036 1.00 87.31 91 ARG A CA 1
ATOM 712 C C . ARG A 1 91 ? -3.773 -22.305 1.722 1.00 87.31 91 ARG A C 1
ATOM 714 O O . ARG A 1 91 ? -2.636 -22.666 1.438 1.00 87.31 91 ARG A O 1
ATOM 721 N N . LEU A 1 92 ? -4.819 -22.483 0.919 1.00 89.50 92 LEU A N 1
ATOM 722 C CA . LEU A 1 92 ? -4.743 -23.098 -0.408 1.00 89.50 92 LEU A CA 1
ATOM 723 C C . LEU A 1 92 ? -4.227 -22.147 -1.500 1.00 89.50 92 LEU A C 1
ATOM 725 O O . LEU A 1 92 ? -4.000 -22.594 -2.618 1.00 89.50 92 LEU A O 1
ATOM 729 N N . ARG A 1 93 ? -4.017 -20.859 -1.184 1.00 86.56 93 ARG A N 1
ATOM 730 C CA . ARG A 1 93 ? -3.682 -19.802 -2.157 1.00 86.56 93 ARG A CA 1
ATOM 731 C C . ARG A 1 93 ? -4.677 -19.732 -3.314 1.00 86.56 93 ARG A C 1
ATOM 733 O O . ARG A 1 93 ? -4.287 -19.559 -4.465 1.00 86.56 93 ARG A O 1
ATOM 740 N N . ASP A 1 94 ? -5.954 -19.874 -2.982 1.00 86.56 94 ASP A N 1
ATOM 741 C CA . ASP A 1 94 ? -7.045 -19.805 -3.944 1.00 86.56 94 ASP A CA 1
ATOM 742 C C . ASP A 1 94 ? -7.040 -18.441 -4.674 1.00 86.56 94 ASP A C 1
ATOM 744 O O . ASP A 1 94 ? -7.121 -17.407 -4.006 1.00 86.56 94 ASP A O 1
ATOM 748 N N . PRO A 1 95 ? -6.908 -18.402 -6.016 1.00 82.81 95 PRO A N 1
ATOM 749 C CA . PRO A 1 95 ? -6.892 -17.156 -6.781 1.00 82.81 95 PRO A CA 1
ATOM 750 C C . PRO A 1 95 ? -8.297 -16.616 -7.101 1.00 82.81 95 PRO A C 1
ATOM 752 O O . PRO A 1 95 ? -8.412 -15.556 -7.718 1.00 82.81 95 PRO A O 1
ATOM 755 N N . HIS A 1 96 ? -9.367 -17.328 -6.733 1.00 83.69 96 HIS A N 1
ATOM 756 C CA . HIS A 1 96 ? -10.728 -16.972 -7.127 1.00 83.69 96 HIS A CA 1
ATOM 757 C C . HIS A 1 96 ? -11.335 -15.847 -6.267 1.00 83.69 96 HIS A C 1
ATOM 759 O O . HIS A 1 96 ? -10.936 -15.630 -5.115 1.00 83.69 96 HIS A O 1
ATOM 765 N N . PRO A 1 97 ? -12.354 -15.138 -6.795 1.00 80.81 97 PRO A N 1
ATOM 766 C CA . PRO A 1 97 ? -13.127 -14.168 -6.028 1.00 80.81 97 PRO A CA 1
ATOM 767 C C . PRO A 1 97 ? -13.605 -14.714 -4.674 1.00 80.81 97 PRO A C 1
ATOM 769 O O . PRO A 1 97 ? -14.079 -15.845 -4.563 1.00 80.81 97 PRO A O 1
ATOM 772 N N . GLY A 1 98 ? -13.484 -13.890 -3.630 1.00 78.19 98 GLY A N 1
ATOM 773 C CA . GLY A 1 98 ? -13.850 -14.257 -2.256 1.00 78.19 98 GLY A CA 1
ATOM 774 C C . GLY A 1 98 ? -12.716 -14.863 -1.421 1.00 78.19 98 GLY A C 1
ATOM 775 O O . GLY A 1 98 ? -12.851 -14.933 -0.204 1.00 78.19 98 GLY A O 1
ATOM 776 N N . ALA A 1 99 ? -11.570 -15.210 -2.019 1.00 85.25 99 ALA A N 1
ATOM 777 C CA . ALA A 1 99 ? -10.351 -15.598 -1.293 1.00 85.25 99 ALA A CA 1
ATOM 778 C C . ALA A 1 99 ? -9.478 -14.395 -0.858 1.00 85.25 99 ALA A C 1
ATOM 780 O O . ALA A 1 99 ? -8.292 -14.540 -0.561 1.00 85.25 99 ALA A O 1
ATOM 781 N N . GLY A 1 100 ? -10.065 -13.195 -0.845 1.00 89.56 100 GLY A N 1
ATOM 782 C CA . GLY A 1 100 ? -9.389 -11.940 -0.537 1.00 89.56 100 GLY A CA 1
ATOM 783 C C . GLY A 1 100 ? -9.052 -11.747 0.944 1.00 89.56 100 GLY A C 1
ATOM 784 O O . GLY A 1 100 ? -9.115 -12.660 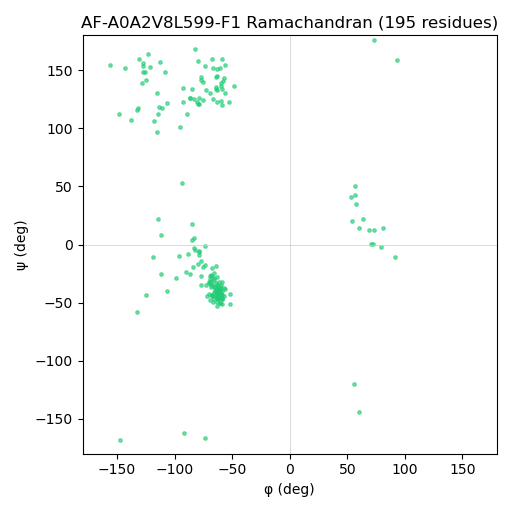1.774 1.00 89.56 100 GLY A O 1
ATOM 785 N N . PHE A 1 101 ? -8.701 -10.509 1.286 1.00 93.38 101 PHE A N 1
ATOM 786 C CA . PHE A 1 101 ? -8.251 -10.138 2.623 1.00 93.38 101 PHE A CA 1
ATOM 787 C C . PHE A 1 101 ? -9.023 -8.945 3.183 1.00 93.38 101 PHE A C 1
ATOM 789 O O . PHE A 1 101 ? -9.258 -7.946 2.503 1.00 93.38 101 PHE A O 1
ATOM 796 N N . ASN A 1 102 ? -9.348 -9.032 4.468 1.00 95.19 102 ASN A N 1
ATOM 797 C CA . ASN A 1 102 ? -9.787 -7.906 5.268 1.00 95.19 102 ASN A CA 1
ATOM 798 C C . ASN A 1 102 ? -8.561 -7.103 5.718 1.00 95.19 102 ASN A C 1
ATOM 800 O O . ASN A 1 102 ? -7.656 -7.635 6.363 1.00 95.19 102 ASN A O 1
ATOM 804 N N . ALA A 1 103 ? -8.540 -5.822 5.375 1.00 96.88 103 ALA A N 1
ATOM 805 C CA . ALA A 1 103 ? -7.588 -4.848 5.874 1.00 96.88 103 ALA A CA 1
ATOM 806 C C . ALA A 1 103 ? -8.216 -4.122 7.060 1.00 96.88 103 ALA A C 1
ATOM 808 O O . ALA A 1 103 ? -9.044 -3.229 6.889 1.00 96.88 103 ALA A O 1
ATOM 809 N N . LEU A 1 104 ? -7.827 -4.528 8.259 1.00 97.56 104 LEU A N 1
ATOM 810 C CA . LEU A 1 104 ? -8.235 -3.877 9.490 1.00 97.56 104 LEU A CA 1
ATOM 811 C C . LEU A 1 104 ? -7.379 -2.625 9.668 1.00 97.56 104 LEU A C 1
ATOM 813 O O . LEU A 1 104 ? -6.149 -2.727 9.698 1.00 97.56 104 LEU A O 1
ATOM 817 N N . VAL A 1 105 ? -8.018 -1.464 9.750 1.00 98.00 105 VAL A N 1
ATOM 818 C CA . VAL A 1 105 ? -7.348 -0.160 9.825 1.00 98.00 105 VAL A CA 1
ATOM 819 C C . VAL A 1 105 ? -7.930 0.683 10.964 1.00 98.00 105 VAL A C 1
ATOM 821 O O . VAL A 1 105 ? -9.039 0.396 11.426 1.00 98.00 105 VAL A O 1
ATOM 824 N N . PRO A 1 106 ? -7.200 1.703 11.445 1.00 98.00 106 PRO A N 1
ATOM 825 C CA . PRO A 1 106 ? -7.687 2.561 12.517 1.00 98.00 106 PRO A CA 1
ATOM 826 C C . PRO A 1 106 ? -8.941 3.334 12.102 1.00 98.00 106 PRO A C 1
ATOM 828 O O . PRO A 1 106 ? -9.145 3.647 10.927 1.00 98.00 106 PRO A O 1
ATOM 831 N N . VAL A 1 107 ? -9.797 3.649 13.073 1.00 97.69 107 VAL A N 1
ATOM 832 C CA . VAL A 1 107 ? -11.033 4.395 12.808 1.00 97.69 107 VAL A CA 1
ATOM 833 C C . VAL A 1 107 ? -10.719 5.791 12.273 1.00 97.69 107 VAL A C 1
ATOM 835 O O . VAL A 1 107 ? -9.877 6.510 12.815 1.00 97.69 107 VAL A O 1
ATOM 838 N N . GLY A 1 108 ? -11.406 6.177 11.197 1.00 97.62 108 GLY A N 1
ATOM 839 C CA . GLY A 1 108 ? -11.217 7.455 10.520 1.00 97.62 108 GLY A CA 1
ATOM 840 C C . GLY A 1 108 ? -10.008 7.510 9.583 1.00 97.62 108 GLY A C 1
ATOM 841 O O . GLY A 1 108 ? -9.818 8.535 8.923 1.00 97.62 108 GLY A O 1
ATOM 842 N N . SER A 1 109 ? -9.201 6.448 9.476 1.00 97.88 109 SER A N 1
ATOM 843 C CA . SER A 1 109 ? -8.055 6.412 8.564 1.00 97.88 109 SER A CA 1
ATOM 844 C C . SER A 1 109 ? -8.454 6.592 7.103 1.00 97.88 109 SER A C 1
ATOM 846 O O . SER A 1 109 ? -7.744 7.275 6.364 1.00 97.88 109 SER A O 1
ATOM 848 N N . VAL A 1 110 ? -9.598 6.050 6.675 1.00 98.38 110 VAL A N 1
ATOM 849 C CA . VAL A 1 110 ? -10.084 6.205 5.296 1.00 98.38 110 VAL A CA 1
ATOM 850 C C . VAL A 1 110 ? -10.475 7.656 5.023 1.00 98.38 110 VAL A C 1
ATOM 852 O O . VAL A 1 110 ? -10.094 8.211 3.993 1.00 98.38 110 VAL A O 1
ATOM 855 N N . ALA A 1 111 ? -11.190 8.298 5.950 1.00 98.50 111 ALA A N 1
ATOM 856 C CA . ALA A 1 111 ? -11.593 9.698 5.818 1.00 98.50 111 ALA A CA 1
ATOM 857 C C . ALA A 1 111 ? -10.385 10.651 5.831 1.00 98.50 111 ALA A C 1
ATOM 859 O O . ALA A 1 111 ? -10.261 11.498 4.943 1.00 98.50 111 ALA A O 1
ATOM 860 N N . LYS A 1 112 ? -9.459 10.475 6.783 1.00 98.25 112 LYS A N 1
ATOM 861 C CA . LYS A 1 112 ? -8.207 11.247 6.854 1.00 98.25 112 LYS A CA 1
ATOM 862 C C . LYS A 1 112 ? -7.354 11.048 5.599 1.00 98.25 112 LYS A C 1
ATOM 864 O O . LYS A 1 112 ? -6.855 12.017 5.030 1.00 98.25 112 LYS A O 1
ATOM 869 N N . GLY A 1 113 ? -7.224 9.802 5.142 1.00 98.25 113 GLY A N 1
ATOM 870 C CA . GLY A 1 113 ? -6.478 9.447 3.937 1.00 98.25 113 GLY A CA 1
ATOM 871 C C . GLY A 1 113 ? -7.076 10.067 2.681 1.00 98.25 113 GLY A C 1
ATOM 872 O O . GLY A 1 113 ? -6.340 10.629 1.874 1.00 98.25 113 GLY A O 1
ATOM 873 N N . LYS A 1 114 ? -8.408 10.047 2.550 1.00 98.44 114 LYS A N 1
ATOM 874 C CA . LYS A 1 114 ? -9.127 10.718 1.462 1.00 98.44 114 LYS A CA 1
ATOM 875 C C . LYS A 1 114 ? -8.841 12.216 1.448 1.00 98.44 114 LYS A C 1
ATOM 877 O O . LYS A 1 114 ? -8.448 12.741 0.411 1.00 98.44 114 LYS A O 1
ATOM 882 N N . ALA A 1 115 ? -8.999 12.889 2.588 1.00 98.31 115 ALA A N 1
ATOM 883 C CA . ALA A 1 115 ? -8.770 14.328 2.690 1.00 98.31 115 ALA A CA 1
ATOM 884 C C . ALA A 1 115 ? -7.330 14.699 2.305 1.00 98.31 115 ALA A C 1
ATOM 886 O O . ALA A 1 115 ? -7.117 15.607 1.502 1.00 98.31 115 ALA A O 1
ATOM 887 N N . LEU A 1 116 ? -6.339 13.959 2.811 1.00 98.12 116 LEU A N 1
ATOM 888 C CA . LEU A 1 116 ? -4.936 14.181 2.472 1.00 98.12 116 LEU A CA 1
ATOM 889 C C . LEU A 1 116 ? -4.659 13.937 0.981 1.00 98.12 116 LEU A C 1
ATOM 891 O O . LEU A 1 116 ? -4.005 14.757 0.341 1.00 98.12 116 LEU A O 1
ATOM 895 N N . ALA A 1 117 ? -5.198 12.853 0.416 1.00 97.81 117 ALA A N 1
ATOM 896 C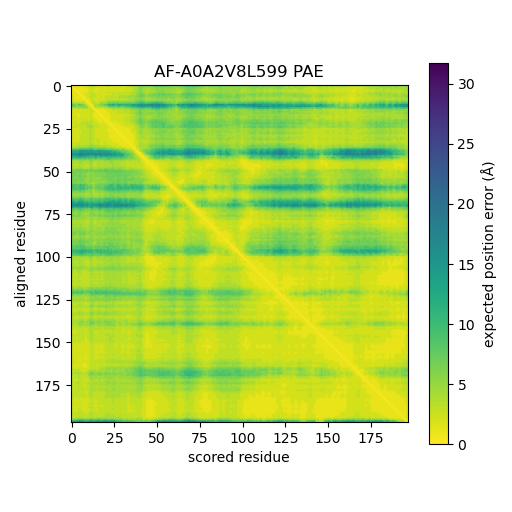 CA . ALA A 1 117 ? -5.020 12.512 -0.992 1.00 97.81 117 ALA A CA 1
ATOM 897 C C . ALA A 1 117 ? -5.669 13.524 -1.948 1.00 97.81 117 ALA A C 1
ATOM 899 O O . ALA A 1 117 ? -5.183 13.696 -3.064 1.00 97.81 117 ALA A O 1
ATOM 900 N N . GLN A 1 118 ? -6.762 14.169 -1.529 1.00 97.50 118 GLN A N 1
ATOM 901 C CA . GLN A 1 118 ? -7.516 15.126 -2.343 1.00 97.50 118 GLN A CA 1
ATOM 902 C C . GLN A 1 118 ? -7.040 16.571 -2.208 1.00 97.50 118 GLN A C 1
ATOM 904 O O . GLN A 1 118 ? -7.301 17.349 -3.107 1.00 97.50 118 GLN A O 1
ATOM 909 N N . THR A 1 119 ? -6.385 16.938 -1.103 1.00 96.88 119 THR A N 1
ATOM 910 C CA . THR A 1 119 ? -6.023 18.345 -0.818 1.00 96.88 119 THR A CA 1
ATOM 911 C C . THR A 1 119 ? -4.518 18.583 -0.711 1.00 96.88 119 THR A C 1
ATOM 913 O O . THR A 1 119 ? -4.071 19.718 -0.563 1.00 96.88 119 THR A O 1
ATOM 916 N N . GLY A 1 120 ? -3.710 17.519 -0.665 1.00 95.06 120 GLY A N 1
ATOM 917 C CA . GLY A 1 120 ? -2.279 17.616 -0.373 1.00 95.06 120 GLY A CA 1
ATOM 918 C C . GLY A 1 120 ? -1.957 17.984 1.084 1.00 95.06 120 GLY A C 1
ATOM 919 O O . GLY A 1 120 ? -0.782 18.101 1.441 1.00 95.06 120 GLY A O 1
ATOM 920 N N . GLY A 1 121 ? -2.969 18.165 1.944 1.00 93.94 121 GLY A N 1
ATOM 921 C CA . GLY A 1 121 ? -2.800 18.446 3.371 1.00 93.94 121 GLY A CA 1
ATOM 922 C C . GLY A 1 121 ? -1.951 19.688 3.634 1.00 93.94 121 GLY A C 1
ATOM 923 O O . GLY A 1 121 ? -0.984 19.613 4.391 1.00 93.94 121 GLY A O 1
ATOM 924 N N . ASN A 1 122 ? -2.278 20.803 2.974 1.00 92.62 122 ASN A N 1
ATOM 925 C CA . ASN A 1 122 ? -1.571 22.085 3.099 1.00 92.62 122 ASN A CA 1
ATOM 926 C C . ASN A 1 122 ? -0.066 21.983 2.780 1.00 92.62 122 ASN A C 1
ATOM 928 O O . ASN A 1 122 ? 0.781 22.530 3.484 1.00 92.62 122 ASN A O 1
ATOM 932 N N . GLY A 1 123 ? 0.284 21.245 1.722 1.00 92.50 123 GLY A N 1
ATOM 933 C CA . GLY A 1 123 ? 1.669 21.107 1.262 1.00 92.50 123 GLY A CA 1
ATOM 934 C C . GLY A 1 123 ? 2.506 20.078 2.032 1.00 92.50 123 GLY A C 1
ATOM 935 O O . GLY A 1 123 ? 3.738 20.063 1.892 1.00 92.50 123 GLY A O 1
ATOM 936 N N . LYS A 1 124 ? 1.860 19.208 2.825 1.00 94.44 124 LYS A N 1
ATOM 937 C CA . LYS A 1 124 ? 2.456 17.942 3.289 1.00 94.44 124 LYS A CA 1
ATOM 938 C C . LYS A 1 124 ? 2.758 17.014 2.114 1.00 94.44 124 LYS A C 1
ATOM 940 O O . LYS A 1 124 ? 3.782 16.338 2.100 1.00 94.44 124 LYS A O 1
ATOM 945 N N . THR A 1 125 ? 1.867 16.991 1.133 1.00 96.31 125 THR A N 1
ATOM 946 C CA . THR A 1 125 ? 1.999 16.221 -0.098 1.00 96.31 125 THR A CA 1
ATOM 947 C C . THR A 1 125 ? 1.333 16.969 -1.255 1.00 96.31 125 THR A C 1
ATOM 949 O O . THR A 1 125 ? 1.021 18.155 -1.137 1.00 96.31 125 THR A O 1
ATOM 952 N N . VAL A 1 126 ? 1.151 16.296 -2.385 1.00 95.00 126 VAL A N 1
ATOM 953 C CA . VAL A 1 126 ? 0.390 16.789 -3.537 1.00 95.00 126 VAL A CA 1
ATOM 954 C C . VAL A 1 126 ? -0.867 15.947 -3.709 1.00 95.00 126 VAL A C 1
ATOM 956 O O . VAL A 1 126 ? -0.918 14.797 -3.264 1.00 95.00 126 VAL A O 1
ATOM 959 N N . GLU A 1 127 ? -1.879 16.502 -4.365 1.00 96.56 127 GLU A N 1
ATOM 960 C CA . GLU A 1 127 ? -3.095 15.751 -4.664 1.00 96.56 127 GLU A CA 1
ATOM 961 C C . GLU A 1 127 ? -2.761 14.526 -5.522 1.00 96.56 127 GLU A C 1
ATOM 963 O O . GLU A 1 127 ? -2.160 14.623 -6.593 1.00 96.56 127 GLU A O 1
ATOM 968 N N . CYS A 1 128 ? -3.133 13.342 -5.040 1.00 97.25 128 CYS A N 1
ATOM 969 C CA . CYS A 1 128 ? -2.680 12.086 -5.630 1.00 97.25 128 CYS A CA 1
ATOM 970 C C . CYS A 1 128 ? -3.277 11.865 -7.027 1.00 97.25 128 CYS A C 1
ATOM 972 O O . CYS A 1 128 ? -2.615 11.313 -7.907 1.00 97.25 128 CYS A O 1
ATOM 974 N N . ALA A 1 129 ? -4.520 12.310 -7.234 1.00 96.81 129 ALA A N 1
ATOM 975 C CA . ALA A 1 129 ? -5.258 12.121 -8.480 1.00 96.81 129 ALA A CA 1
ATOM 976 C C . ALA A 1 129 ? -4.672 12.911 -9.664 1.00 96.81 129 ALA A C 1
ATOM 978 O O . ALA A 1 129 ? -4.884 12.503 -10.803 1.00 96.81 129 ALA A O 1
ATOM 979 N N . ILE A 1 130 ? -3.877 13.964 -9.414 1.00 94.94 130 ILE A N 1
ATOM 980 C CA . ILE A 1 130 ? -3.186 14.724 -10.473 1.00 94.94 130 ILE A CA 1
ATOM 981 C C . ILE A 1 130 ? -2.316 13.797 -11.329 1.00 94.94 130 ILE A C 1
ATOM 983 O O . ILE A 1 130 ? -2.247 13.961 -12.544 1.00 94.94 130 ILE A O 1
ATOM 987 N N . CYS A 1 131 ? -1.667 12.807 -10.709 1.00 95.75 131 CYS A N 1
ATOM 988 C CA . CYS A 1 131 ? -0.825 11.846 -11.422 1.00 95.75 131 CYS A CA 1
ATOM 989 C C . CYS A 1 131 ? -1.474 10.463 -11.524 1.00 95.75 131 CYS A C 1
ATOM 991 O O . CYS A 1 131 ? -1.376 9.818 -12.562 1.00 95.75 131 CYS A O 1
ATOM 993 N N . HIS A 1 132 ? -2.132 9.989 -10.463 1.00 96.88 132 HIS A N 1
ATOM 994 C CA . HIS A 1 132 ? -2.710 8.640 -10.417 1.00 96.88 132 HIS A CA 1
ATOM 995 C C . HIS A 1 132 ? -4.110 8.543 -11.040 1.00 96.88 132 HIS A C 1
ATOM 997 O O . HIS A 1 132 ? -4.718 7.472 -10.992 1.00 96.88 132 HIS A O 1
ATOM 1003 N N . GLY A 1 133 ? -4.617 9.632 -11.620 1.00 96.56 133 GLY A N 1
ATOM 1004 C CA . GLY A 1 133 ? -5.913 9.684 -12.282 1.00 96.56 133 GLY A CA 1
ATOM 1005 C C . GLY A 1 133 ? -7.102 9.663 -11.322 1.00 96.56 133 GLY A C 1
ATOM 1006 O O . GLY A 1 133 ? -6.972 9.523 -10.098 1.00 96.56 133 GLY A O 1
ATOM 1007 N N . GLU A 1 134 ? -8.293 9.791 -11.903 1.00 95.31 134 GLU A N 1
ATOM 1008 C CA . GLU A 1 134 ? -9.550 9.738 -11.165 1.00 95.31 134 GLU A CA 1
ATOM 1009 C C . GLU A 1 134 ? -9.708 8.393 -10.444 1.00 95.31 134 GLU A C 1
ATOM 1011 O O . GLU A 1 134 ? -9.383 7.324 -10.968 1.00 95.31 134 GLU A O 1
ATOM 1016 N N . GLY A 1 135 ? -10.157 8.449 -9.188 1.00 95.44 135 GLY A N 1
ATOM 1017 C CA . GLY A 1 135 ? -10.303 7.258 -8.352 1.00 95.44 135 GLY A CA 1
ATOM 1018 C C . GLY A 1 135 ? -8.994 6.498 -8.112 1.00 95.44 135 GLY A C 1
ATOM 1019 O O . GLY A 1 135 ? -9.049 5.360 -7.664 1.00 95.44 135 GLY A O 1
ATOM 1020 N N . LEU A 1 136 ? -7.829 7.094 -8.400 1.00 97.12 136 LEU A N 1
ATOM 1021 C CA . LEU A 1 136 ? -6.505 6.469 -8.301 1.00 97.12 136 LEU A CA 1
ATOM 1022 C C . LEU A 1 136 ? -6.361 5.188 -9.144 1.00 97.12 136 LEU A C 1
ATOM 1024 O O . LEU A 1 136 ? -5.672 4.238 -8.744 1.00 97.12 136 LEU A O 1
ATOM 1028 N N . LYS A 1 137 ? -7.020 5.154 -10.308 1.00 94.88 137 LYS A N 1
ATOM 1029 C CA . LYS A 1 137 ? -7.025 4.007 -11.231 1.00 94.88 137 LYS A CA 1
ATOM 1030 C C . LYS A 1 137 ? -5.764 3.882 -12.093 1.00 94.88 137 LYS A C 1
ATOM 1032 O O . LYS A 1 137 ? -5.568 2.849 -12.728 1.00 94.88 137 LYS A O 1
ATOM 1037 N N . GLY A 1 138 ? -4.866 4.861 -12.025 1.00 94.12 138 GLY A N 1
ATOM 1038 C CA . GLY A 1 138 ? -3.658 4.949 -12.839 1.00 94.12 138 GLY A CA 1
ATOM 1039 C C . GLY A 1 138 ? -3.881 5.772 -14.107 1.00 94.12 138 GLY A C 1
ATOM 1040 O O . GLY A 1 138 ? -5.012 5.967 -14.548 1.00 94.12 138 GLY A O 1
ATOM 1041 N N . LEU A 1 139 ? -2.785 6.268 -14.681 1.00 92.81 139 LEU A N 1
ATOM 1042 C CA . LEU A 1 139 ? -2.786 7.062 -15.909 1.00 92.81 139 LEU A CA 1
ATOM 1043 C C . LEU A 1 139 ? -1.487 6.815 -16.686 1.00 92.81 139 LEU A C 1
ATOM 1045 O O . LEU A 1 139 ? -0.404 7.195 -16.239 1.00 92.81 139 LEU A O 1
ATOM 1049 N N . GLY A 1 140 ? -1.584 6.171 -17.853 1.00 90.25 140 GLY A N 1
ATOM 1050 C CA . GLY A 1 140 ? -0.412 5.791 -18.650 1.00 90.25 140 GLY A CA 1
ATOM 1051 C C . GLY A 1 140 ? 0.572 4.936 -17.841 1.00 90.25 140 GLY A C 1
ATOM 1052 O O . GLY A 1 140 ? 0.208 3.878 -17.336 1.00 90.25 140 GLY A O 1
ATOM 1053 N N . ASN A 1 141 ? 1.807 5.421 -17.679 1.00 88.38 141 ASN A N 1
ATOM 1054 C CA . ASN A 1 141 ? 2.846 4.746 -16.889 1.00 88.38 141 ASN A CA 1
ATOM 1055 C C . ASN A 1 141 ? 2.694 4.940 -15.368 1.00 88.38 141 ASN A C 1
ATOM 1057 O O . ASN A 1 141 ? 3.402 4.293 -14.594 1.00 88.38 141 ASN A O 1
ATOM 1061 N N . VAL A 1 142 ? 1.796 5.821 -14.915 1.00 93.75 142 VAL A N 1
ATOM 1062 C CA . VAL A 1 142 ? 1.545 6.032 -13.487 1.00 93.75 142 VAL A CA 1
ATOM 1063 C C . VAL A 1 142 ? 0.629 4.918 -12.969 1.00 93.75 142 VAL A C 1
ATOM 1065 O O . VAL A 1 142 ? -0.495 4.769 -13.457 1.00 93.75 142 VAL A O 1
ATOM 1068 N N . PRO A 1 143 ? 1.065 4.124 -11.974 1.00 93.81 143 PRO A N 1
ATOM 1069 C CA . PRO A 1 143 ? 0.355 2.913 -11.590 1.00 93.81 143 PRO A CA 1
ATOM 1070 C C . PRO A 1 143 ? -0.943 3.203 -10.829 1.00 93.81 143 PRO A C 1
ATOM 1072 O O . PRO A 1 143 ? -1.060 4.189 -10.095 1.00 93.81 143 PRO A O 1
ATOM 1075 N N . ARG A 1 144 ? -1.886 2.263 -10.930 1.00 95.06 144 ARG A N 1
ATOM 1076 C CA . ARG A 1 144 ? -3.081 2.190 -10.080 1.00 95.06 144 ARG A CA 1
ATOM 1077 C C . ARG A 1 144 ? -2.708 2.047 -8.605 1.00 95.06 144 ARG A C 1
ATOM 1079 O O . ARG A 1 144 ? -1.859 1.225 -8.258 1.00 95.06 144 ARG A O 1
ATOM 1086 N N . LEU A 1 145 ? -3.433 2.758 -7.742 1.00 96.81 145 LEU A N 1
ATOM 1087 C CA . LEU A 1 145 ? -3.392 2.588 -6.284 1.00 96.81 145 LEU A CA 1
ATOM 1088 C C . LEU A 1 145 ? -4.702 2.015 -5.723 1.00 96.81 145 LEU A C 1
ATOM 1090 O O . LEU A 1 145 ? -4.677 1.362 -4.681 1.00 96.81 145 LEU A O 1
ATOM 1094 N N . ALA A 1 146 ? -5.824 2.222 -6.419 1.00 96.00 146 ALA A N 1
ATOM 1095 C CA . ALA A 1 146 ? -7.145 1.765 -5.994 1.00 96.00 146 ALA A CA 1
ATOM 1096 C C . ALA A 1 146 ? -7.181 0.253 -5.739 1.00 96.00 146 ALA A C 1
ATOM 1098 O O . ALA A 1 146 ? -6.732 -0.495 -6.595 1.00 96.00 146 ALA A O 1
ATOM 1099 N N . ASN A 1 147 ? -7.693 -0.220 -4.601 1.00 95.00 147 ASN A N 1
ATOM 1100 C CA . ASN A 1 147 ? -7.741 -1.640 -4.200 1.00 95.00 147 ASN A CA 1
ATOM 1101 C C . ASN A 1 147 ? -6.389 -2.389 -4.226 1.00 95.00 147 ASN A C 1
ATOM 1103 O O . ASN A 1 147 ? -6.344 -3.619 -4.298 1.00 95.00 147 ASN A O 1
ATOM 1107 N N . VAL A 1 148 ? -5.257 -1.680 -4.199 1.00 94.44 148 VAL A N 1
ATOM 1108 C CA . VAL A 1 148 ? -3.947 -2.315 -4.010 1.00 94.44 148 VAL A CA 1
ATOM 1109 C C . VAL A 1 148 ? -3.773 -2.667 -2.534 1.00 94.44 148 VAL A C 1
ATOM 1111 O O . VAL A 1 148 ? -4.216 -1.946 -1.645 1.00 94.44 148 VAL A O 1
ATOM 1114 N N . HIS A 1 149 ? -3.112 -3.792 -2.263 1.00 94.56 149 HIS A N 1
ATOM 1115 C CA . HIS A 1 149 ? -2.879 -4.277 -0.907 1.00 94.56 149 HIS A CA 1
ATOM 1116 C C . HIS A 1 149 ? -2.229 -3.187 -0.021 1.00 94.56 149 HIS A C 1
ATOM 1118 O O . HIS A 1 149 ? -1.122 -2.735 -0.326 1.00 94.56 149 HIS A O 1
ATOM 1124 N N . PRO A 1 150 ? -2.832 -2.790 1.112 1.00 96.81 150 PRO A N 1
ATOM 1125 C CA . PRO A 1 150 ? -2.410 -1.593 1.841 1.00 96.81 150 PRO A CA 1
ATOM 1126 C C . PRO A 1 150 ? -1.002 -1.718 2.431 1.00 96.81 150 PRO A C 1
ATOM 1128 O O . PRO A 1 150 ? -0.220 -0.781 2.345 1.00 96.81 150 PRO A O 1
ATOM 1131 N N . ILE A 1 151 ? -0.597 -2.899 2.916 1.00 95.00 151 ILE A N 1
ATOM 1132 C CA . ILE A 1 151 ? 0.796 -3.120 3.368 1.00 95.00 151 ILE A CA 1
ATOM 1133 C C . ILE A 1 151 ? 1.808 -2.929 2.229 1.00 95.00 151 ILE A C 1
ATOM 1135 O O . ILE A 1 151 ? 2.929 -2.475 2.457 1.00 95.00 151 ILE A O 1
ATOM 1139 N N . TYR A 1 152 ? 1.426 -3.256 0.988 1.00 95.50 152 TYR A N 1
ATOM 1140 C CA . TYR A 1 152 ? 2.288 -3.003 -0.161 1.00 95.50 152 TYR A CA 1
ATOM 1141 C C . TYR A 1 152 ? 2.429 -1.501 -0.404 1.00 95.50 152 TYR A C 1
ATOM 1143 O O . TYR A 1 152 ? 3.552 -1.045 -0.619 1.00 95.50 152 TYR A O 1
ATOM 1151 N N . LEU A 1 153 ? 1.324 -0.752 -0.317 1.00 97.62 153 LEU A N 1
ATOM 1152 C CA . LEU A 1 153 ? 1.313 0.705 -0.449 1.00 97.62 153 LEU A CA 1
ATOM 1153 C C . LEU A 1 153 ? 2.165 1.375 0.632 1.00 97.62 153 LEU A C 1
ATOM 1155 O O . LEU A 1 153 ? 3.067 2.130 0.284 1.00 97.62 153 LEU A O 1
ATOM 1159 N N . VAL A 1 154 ? 1.970 1.016 1.907 1.00 97.88 154 VAL A N 1
ATOM 1160 C CA . VAL A 1 154 ? 2.806 1.481 3.029 1.00 97.88 154 VAL A CA 1
ATOM 1161 C C . VAL A 1 154 ? 4.284 1.245 2.722 1.00 97.88 154 VAL A C 1
ATOM 1163 O O . VAL A 1 154 ? 5.089 2.173 2.753 1.00 97.88 154 VAL A O 1
ATOM 1166 N N . ARG A 1 155 ? 4.644 0.017 2.328 1.00 95.56 155 ARG A N 1
ATOM 1167 C CA . ARG A 1 155 ? 6.029 -0.322 1.980 1.00 95.56 155 ARG A CA 1
ATOM 1168 C C . ARG A 1 155 ? 6.557 0.504 0.807 1.00 95.56 155 ARG A C 1
ATOM 1170 O O . ARG A 1 155 ? 7.721 0.880 0.826 1.00 95.56 155 ARG A O 1
ATOM 1177 N N . GLN A 1 156 ? 5.753 0.771 -0.224 1.00 96.31 156 GLN A N 1
ATOM 1178 C CA . GLN A 1 156 ? 6.206 1.604 -1.344 1.00 96.31 156 GLN A CA 1
ATOM 1179 C C . GLN A 1 156 ? 6.437 3.050 -0.914 1.00 96.31 156 GLN A C 1
ATOM 1181 O O . GLN A 1 156 ? 7.483 3.598 -1.247 1.00 96.31 156 GLN A O 1
ATOM 1186 N N . LEU A 1 157 ? 5.522 3.632 -0.138 1.00 97.31 157 LEU A N 1
ATOM 1187 C CA . LEU A 1 157 ? 5.660 4.994 0.375 1.00 97.31 157 LEU A CA 1
ATOM 1188 C C . LEU A 1 157 ? 6.936 5.142 1.216 1.00 97.31 157 LEU A C 1
ATOM 1190 O O . LEU A 1 157 ? 7.738 6.032 0.938 1.00 97.31 157 LEU A O 1
ATOM 1194 N N . TYR A 1 158 ? 7.204 4.206 2.134 1.00 96.31 158 TYR A N 1
ATOM 1195 C CA . TYR A 1 158 ? 8.468 4.179 2.880 1.00 96.31 158 TYR A CA 1
ATOM 1196 C C . TYR A 1 158 ? 9.689 3.968 1.987 1.00 96.31 158 TYR A C 1
ATOM 1198 O O . TYR A 1 158 ? 10.715 4.618 2.180 1.00 96.31 158 TYR A O 1
ATOM 1206 N N . ASN A 1 159 ? 9.610 3.079 0.994 1.00 95.94 159 ASN A N 1
ATOM 1207 C CA . ASN A 1 159 ? 10.728 2.845 0.083 1.00 95.94 159 ASN A CA 1
ATOM 1208 C C . ASN A 1 159 ? 11.083 4.100 -0.724 1.00 95.94 159 ASN A C 1
ATOM 1210 O O . ASN A 1 159 ? 12.260 4.336 -0.989 1.00 95.94 159 ASN A O 1
ATOM 1214 N N . PHE A 1 160 ? 10.092 4.904 -1.111 1.00 96.50 160 PHE A N 1
ATOM 1215 C CA . PHE A 1 160 ? 10.330 6.194 -1.752 1.00 96.50 160 PHE A CA 1
ATOM 1216 C C . PHE A 1 160 ? 10.911 7.211 -0.766 1.00 96.50 160 PHE A C 1
ATOM 1218 O O . PHE A 1 160 ? 11.869 7.903 -1.103 1.00 96.50 160 PHE A O 1
ATOM 1225 N N . GLN A 1 161 ? 10.382 7.263 0.460 1.00 95.25 161 GLN A N 1
ATOM 1226 C CA . GLN A 1 161 ? 10.808 8.218 1.486 1.00 95.25 161 GLN A CA 1
ATOM 1227 C C . GLN A 1 161 ? 12.262 7.989 1.916 1.00 95.25 161 GLN A C 1
ATOM 1229 O O . GLN A 1 161 ? 13.029 8.935 2.062 1.00 95.25 161 GLN A O 1
ATOM 1234 N N . THR A 1 162 ? 12.660 6.725 2.043 1.00 94.69 162 THR A N 1
ATOM 1235 C CA . THR A 1 162 ? 14.013 6.311 2.451 1.00 94.69 162 THR A CA 1
ATOM 1236 C C . THR A 1 162 ? 14.993 6.178 1.283 1.00 94.69 162 THR A C 1
ATOM 1238 O O . THR A 1 162 ? 16.182 5.954 1.498 1.00 94.69 162 THR A O 1
ATOM 1241 N N . GLY A 1 163 ? 14.523 6.274 0.035 1.00 93.81 163 GLY A N 1
ATOM 1242 C CA . GLY A 1 163 ? 15.347 6.044 -1.155 1.00 93.81 163 GLY A CA 1
ATOM 1243 C C . GLY A 1 163 ? 15.695 4.572 -1.420 1.00 93.81 163 GLY A C 1
ATOM 1244 O O . GLY A 1 163 ? 16.529 4.290 -2.278 1.00 93.81 163 GLY A O 1
ATOM 1245 N N . ALA A 1 164 ? 15.052 3.616 -0.737 1.00 94.31 164 ALA A N 1
ATOM 1246 C CA . ALA A 1 164 ? 15.154 2.190 -1.067 1.00 94.31 164 ALA A CA 1
ATOM 1247 C C . ALA A 1 164 ? 14.579 1.857 -2.460 1.00 94.31 164 ALA A C 1
ATOM 1249 O O . ALA A 1 164 ? 14.897 0.810 -3.031 1.00 94.31 164 ALA A O 1
ATOM 1250 N N . ASN A 1 165 ? 13.753 2.746 -3.017 1.00 94.31 165 ASN A N 1
ATOM 1251 C CA . ASN A 1 165 ? 13.469 2.808 -4.445 1.00 94.31 165 ASN A CA 1
ATOM 1252 C C . ASN A 1 165 ? 13.921 4.162 -5.014 1.00 94.31 165 ASN A C 1
ATOM 1254 O O . ASN A 1 165 ? 13.274 5.181 -4.785 1.00 94.31 165 ASN A O 1
ATOM 1258 N N . SER A 1 166 ? 15.019 4.144 -5.766 1.00 93.00 166 SER A N 1
ATOM 1259 C CA . SER A 1 166 ? 15.653 5.295 -6.419 1.00 93.00 166 SER A CA 1
ATOM 1260 C C . SER A 1 166 ? 15.609 5.211 -7.953 1.00 93.00 166 SER A C 1
ATOM 1262 O O . SER A 1 166 ? 16.427 5.819 -8.644 1.00 93.00 166 SER A O 1
ATOM 1264 N N . SER A 1 167 ? 14.668 4.434 -8.499 1.00 91.81 167 SER A N 1
ATOM 1265 C CA . SER A 1 167 ? 14.404 4.379 -9.944 1.00 91.81 167 SER A CA 1
ATOM 1266 C C . SER A 1 167 ? 14.014 5.750 -10.514 1.00 91.81 167 SER A C 1
ATOM 1268 O O . SER A 1 167 ? 13.585 6.645 -9.784 1.00 91.81 167 SER A O 1
ATOM 1270 N N . ALA A 1 168 ? 14.155 5.919 -11.832 1.00 89.19 168 ALA A N 1
ATOM 1271 C CA . ALA A 1 168 ? 13.782 7.166 -12.502 1.00 89.19 168 ALA A CA 1
ATOM 1272 C C . ALA A 1 168 ? 12.288 7.480 -12.307 1.00 89.19 168 ALA A C 1
ATOM 1274 O O . ALA A 1 168 ? 11.939 8.601 -11.943 1.00 89.19 168 ALA A O 1
ATOM 1275 N N . ASP A 1 169 ? 11.430 6.464 -12.416 1.00 84.25 169 ASP A N 1
ATOM 1276 C CA . ASP A 1 169 ? 9.984 6.599 -12.203 1.00 84.25 169 ASP A CA 1
ATOM 1277 C C . ASP A 1 169 ? 9.637 6.944 -10.743 1.00 84.25 169 ASP A C 1
ATOM 1279 O O . ASP A 1 169 ? 8.655 7.634 -10.467 1.00 84.25 169 ASP A O 1
ATOM 1283 N N . ALA A 1 170 ? 10.471 6.527 -9.782 1.00 88.50 170 ALA A N 1
ATOM 1284 C CA . ALA A 1 170 ? 10.310 6.870 -8.369 1.00 88.50 170 ALA A CA 1
ATOM 1285 C C . ALA A 1 170 ? 10.675 8.327 -8.041 1.00 88.50 170 ALA A C 1
ATOM 1287 O O . ALA A 1 170 ? 10.274 8.829 -6.987 1.00 88.50 170 ALA A O 1
ATOM 1288 N N . ALA A 1 171 ? 11.416 9.023 -8.912 1.00 91.25 171 ALA A N 1
ATOM 1289 C CA . ALA A 1 171 ? 11.869 10.389 -8.653 1.00 91.25 171 ALA A CA 1
ATOM 1290 C C . ALA A 1 171 ? 10.695 11.357 -8.437 1.00 91.25 171 ALA A C 1
ATOM 1292 O O . ALA A 1 171 ? 10.772 12.235 -7.574 1.00 91.25 171 ALA A O 1
ATOM 1293 N N . LEU A 1 172 ? 9.587 11.142 -9.156 1.00 92.19 172 LEU A N 1
ATOM 1294 C CA . LEU A 1 172 ? 8.354 11.918 -9.014 1.00 92.19 172 LEU A CA 1
ATOM 1295 C C . LEU A 1 172 ? 7.747 11.769 -7.612 1.00 92.19 172 LEU A C 1
ATOM 1297 O O . LEU A 1 172 ? 7.311 12.754 -7.021 1.00 92.19 172 LEU A O 1
ATOM 1301 N N . MET A 1 173 ? 7.803 10.567 -7.031 1.00 95.75 173 MET A N 1
ATOM 1302 C CA . MET A 1 173 ? 7.245 10.287 -5.704 1.00 95.75 173 MET A CA 1
ATOM 1303 C C . MET A 1 173 ? 8.095 10.827 -4.555 1.00 95.75 173 MET A C 1
ATOM 1305 O O . MET A 1 173 ? 7.575 11.014 -3.457 1.00 95.75 17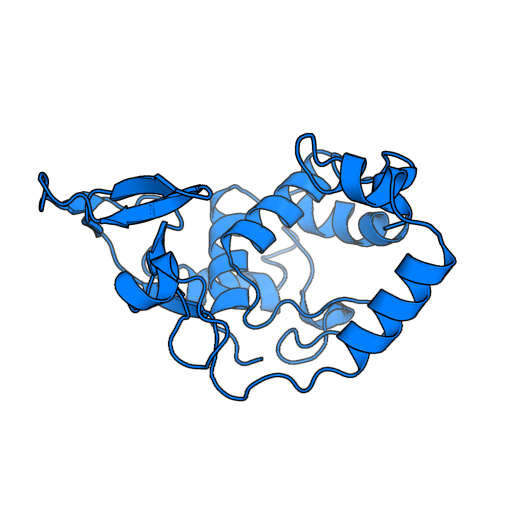3 MET A O 1
ATOM 1309 N N . LYS A 1 174 ? 9.381 11.128 -4.776 1.00 92.94 174 LYS A N 1
ATOM 1310 C CA . LYS A 1 174 ? 10.297 11.560 -3.708 1.00 92.94 174 LYS A CA 1
ATOM 1311 C C . LYS A 1 174 ? 9.792 12.799 -2.965 1.00 92.94 174 LYS A C 1
ATOM 1313 O O . LYS A 1 174 ? 9.827 12.830 -1.739 1.00 92.94 174 LYS A O 1
ATOM 1318 N N . ARG A 1 175 ? 9.297 13.812 -3.689 1.00 92.31 175 ARG A N 1
ATOM 1319 C CA . ARG A 1 175 ? 8.729 15.029 -3.074 1.00 92.31 175 ARG A CA 1
ATOM 1320 C C . ARG A 1 175 ? 7.369 14.771 -2.426 1.00 92.31 175 ARG A C 1
ATOM 1322 O O . ARG A 1 175 ? 7.088 15.351 -1.385 1.00 92.31 175 ARG A O 1
ATOM 1329 N N . VAL A 1 176 ? 6.567 13.885 -3.017 1.00 96.12 176 VAL A N 1
ATOM 1330 C CA . VAL A 1 176 ? 5.219 13.522 -2.547 1.00 96.12 176 VAL A CA 1
ATOM 1331 C C . VAL A 1 176 ? 5.265 12.923 -1.142 1.00 96.12 176 VAL A C 1
ATOM 1333 O O . VAL A 1 176 ? 4.411 13.228 -0.315 1.00 96.12 176 VAL A O 1
ATOM 1336 N N . VAL A 1 177 ? 6.274 12.098 -0.855 1.00 96.69 177 VAL A N 1
ATOM 1337 C CA . VAL A 1 177 ? 6.381 11.373 0.423 1.00 96.69 177 VAL A CA 1
ATOM 1338 C C . VAL A 1 177 ? 7.266 12.057 1.468 1.00 96.69 177 VAL A C 1
ATOM 1340 O O . VAL A 1 177 ? 7.293 11.634 2.621 1.00 96.69 177 VAL A O 1
ATOM 1343 N N . ALA A 1 178 ? 8.003 13.106 1.092 1.00 95.94 178 ALA A N 1
ATOM 1344 C CA . ALA A 1 178 ? 9.084 13.668 1.906 1.00 95.94 178 ALA A CA 1
ATOM 1345 C C . ALA A 1 178 ? 8.643 14.158 3.296 1.00 95.94 178 ALA A C 1
ATOM 1347 O O . ALA A 1 178 ? 9.429 14.091 4.235 1.00 95.94 178 ALA A O 1
ATOM 1348 N N . LYS A 1 179 ? 7.406 14.649 3.427 1.00 97.06 179 LYS A N 1
ATOM 1349 C CA . LYS A 1 179 ? 6.865 15.201 4.682 1.00 97.06 179 LYS A CA 1
ATOM 1350 C C . LYS A 1 179 ? 5.749 14.348 5.290 1.00 97.06 179 LYS A C 1
ATOM 1352 O O . LYS A 1 179 ? 5.083 14.800 6.219 1.00 97.06 179 LYS A O 1
ATOM 1357 N N . LEU A 1 180 ? 5.501 13.157 4.745 1.00 97.88 180 LEU A N 1
ATOM 1358 C CA . LEU A 1 180 ? 4.476 12.266 5.278 1.00 97.88 180 LEU A CA 1
ATOM 1359 C C . LEU A 1 180 ? 4.943 11.667 6.604 1.00 97.88 180 LEU A C 1
ATOM 1361 O O . LEU A 1 180 ? 6.063 11.168 6.708 1.00 97.88 180 LEU A O 1
ATOM 1365 N N . THR A 1 181 ? 4.063 11.694 7.597 1.00 97.81 181 THR A N 1
ATOM 1366 C CA . THR A 1 181 ? 4.247 10.949 8.845 1.00 97.81 181 THR A CA 1
ATOM 1367 C C . THR A 1 181 ? 3.817 9.490 8.682 1.00 97.81 181 THR A C 1
ATOM 1369 O O . THR A 1 181 ? 3.128 9.133 7.723 1.00 97.81 181 THR A O 1
ATOM 1372 N N . ASP A 1 182 ? 4.159 8.646 9.655 1.00 97.62 182 ASP A N 1
ATOM 1373 C CA . ASP A 1 182 ? 3.702 7.253 9.702 1.00 97.62 182 ASP A CA 1
ATOM 1374 C C . ASP A 1 182 ? 2.166 7.148 9.698 1.00 97.62 182 ASP A C 1
ATOM 1376 O O . ASP A 1 182 ? 1.601 6.253 9.070 1.00 97.62 182 ASP A O 1
ATOM 1380 N N . GLU A 1 183 ? 1.469 8.065 10.379 1.00 97.88 183 GLU A N 1
ATOM 1381 C CA . GLU A 1 183 ? -0.001 8.120 10.377 1.00 97.88 183 GLU A CA 1
ATOM 1382 C C . GLU A 1 183 ? -0.533 8.509 8.994 1.00 97.88 183 GLU A C 1
ATOM 1384 O O . GLU A 1 183 ? -1.456 7.877 8.482 1.00 97.88 183 GLU A O 1
ATOM 1389 N N . ASP A 1 184 ? 0.085 9.501 8.346 1.00 98.31 184 ASP A N 1
ATOM 1390 C CA . ASP A 1 184 ? -0.294 9.915 6.993 1.00 98.31 184 ASP A CA 1
ATOM 1391 C C . ASP A 1 184 ? -0.144 8.744 5.997 1.00 98.31 184 ASP A C 1
ATOM 1393 O O . ASP A 1 184 ? -1.038 8.499 5.186 1.00 98.31 184 ASP A O 1
ATOM 1397 N N . ILE A 1 185 ? 0.948 7.972 6.091 1.00 98.38 185 ILE A N 1
ATOM 1398 C CA . ILE A 1 185 ? 1.207 6.793 5.245 1.00 98.38 185 ILE A CA 1
ATOM 1399 C C . ILE A 1 185 ? 0.146 5.704 5.460 1.00 98.38 185 ILE A C 1
ATOM 1401 O O . ILE A 1 185 ? -0.368 5.146 4.485 1.00 98.38 185 ILE A O 1
ATOM 1405 N N . VAL A 1 186 ? -0.203 5.403 6.715 1.00 98.44 186 VAL A N 1
ATOM 1406 C CA . VAL A 1 186 ? -1.249 4.424 7.052 1.00 98.44 186 VAL A CA 1
ATOM 1407 C C . VAL A 1 186 ? -2.610 4.877 6.525 1.00 98.44 186 VAL A C 1
ATOM 1409 O O . VAL A 1 186 ? -3.304 4.092 5.877 1.00 98.44 186 VAL A O 1
ATOM 1412 N N . ASN A 1 187 ? -2.964 6.146 6.728 1.00 98.56 187 ASN A N 1
ATOM 1413 C CA . ASN A 1 187 ? -4.229 6.718 6.273 1.00 98.56 187 ASN A CA 1
ATOM 1414 C C . ASN A 1 187 ? -4.348 6.686 4.740 1.00 98.56 187 ASN A C 1
ATOM 1416 O O . ASN A 1 187 ? -5.365 6.241 4.205 1.00 98.56 187 ASN A O 1
ATOM 1420 N N . LEU A 1 188 ? -3.299 7.087 4.013 1.00 98.50 188 LEU A N 1
ATOM 1421 C CA . LEU A 1 188 ? -3.272 7.037 2.546 1.00 98.50 188 LEU A CA 1
ATOM 1422 C C . LEU A 1 188 ? -3.396 5.605 2.017 1.00 98.50 188 LEU A C 1
ATOM 1424 O O . LEU A 1 188 ? -4.151 5.360 1.075 1.00 98.50 188 LEU A O 1
ATOM 1428 N N . ALA A 1 189 ? -2.693 4.649 2.629 1.00 98.50 189 ALA A N 1
ATOM 1429 C CA . ALA A 1 189 ? -2.785 3.246 2.246 1.00 98.50 189 ALA A CA 1
ATOM 1430 C C . ALA A 1 189 ? -4.178 2.658 2.523 1.00 98.50 189 ALA A C 1
ATOM 1432 O O . ALA A 1 189 ? -4.695 1.916 1.687 1.00 98.50 189 ALA A O 1
ATOM 1433 N N . ALA A 1 190 ? -4.795 3.003 3.658 1.00 98.38 190 ALA A N 1
ATOM 1434 C CA . ALA A 1 190 ? -6.157 2.601 4.000 1.00 98.38 190 ALA A CA 1
ATOM 1435 C C . ALA A 1 190 ? -7.180 3.150 2.994 1.00 98.38 190 ALA A C 1
ATOM 1437 O O . ALA A 1 190 ? -8.019 2.398 2.501 1.00 98.38 190 ALA A O 1
ATOM 1438 N N . TYR A 1 191 ? -7.074 4.435 2.644 1.00 98.50 191 TYR A N 1
ATOM 1439 C CA . TYR A 1 191 ? -7.940 5.063 1.648 1.00 98.50 191 TYR A CA 1
ATOM 1440 C C . TYR A 1 191 ? -7.768 4.443 0.258 1.00 98.50 191 TYR A C 1
ATOM 1442 O O . TYR A 1 191 ? -8.737 3.987 -0.334 1.00 98.50 191 TYR A O 1
ATOM 1450 N N . ALA A 1 192 ? -6.544 4.357 -0.262 1.00 98.06 192 ALA A N 1
ATOM 1451 C CA . ALA A 1 192 ? -6.317 3.794 -1.591 1.00 98.06 192 ALA A CA 1
ATOM 1452 C C . ALA A 1 192 ? -6.787 2.329 -1.689 1.00 98.06 192 ALA A C 1
ATOM 1454 O O . ALA A 1 192 ? -7.380 1.933 -2.693 1.00 98.06 192 ALA A O 1
ATOM 1455 N N . ALA A 1 193 ? -6.597 1.532 -0.633 1.00 97.38 193 ALA A N 1
ATOM 1456 C CA . ALA A 1 193 ? -7.082 0.156 -0.584 1.00 97.38 193 ALA A CA 1
ATOM 1457 C C . ALA A 1 193 ? -8.618 0.041 -0.517 1.00 97.38 193 ALA A C 1
ATOM 1459 O O . ALA A 1 193 ? -9.154 -0.975 -0.962 1.00 97.38 193 ALA A O 1
ATOM 1460 N N . SER A 1 194 ? -9.323 1.048 0.016 1.00 96.94 194 SER A N 1
ATOM 1461 C CA . SER A 1 194 ? -10.791 1.045 0.110 1.00 96.94 194 SER A CA 1
ATOM 1462 C C . SER A 1 194 ? -11.482 1.428 -1.200 1.00 96.94 194 SER A C 1
ATOM 1464 O O . SER A 1 194 ? -12.665 1.138 -1.376 1.00 96.94 194 SER A O 1
ATOM 1466 N N . LEU A 1 195 ? -10.751 2.041 -2.135 1.00 95.31 195 LEU A N 1
ATOM 1467 C CA . LEU A 1 195 ? -11.269 2.371 -3.458 1.00 95.31 195 LEU A CA 1
ATOM 1468 C C . LEU A 1 195 ? -11.566 1.112 -4.277 1.00 95.31 195 LEU A C 1
ATOM 1470 O O . LEU A 1 195 ? -10.929 0.069 -4.122 1.00 95.31 195 LEU A O 1
ATOM 1474 N N . THR A 1 196 ? -12.529 1.240 -5.186 1.00 89.38 196 THR A N 1
ATOM 1475 C CA . THR A 1 196 ? -12.864 0.185 -6.149 1.00 89.38 196 THR A CA 1
ATOM 1476 C C . THR A 1 196 ? -11.832 0.156 -7.271 1.00 89.38 196 THR A C 1
ATOM 1478 O O . THR A 1 196 ? -11.355 1.207 -7.702 1.00 89.38 196 THR A O 1
ATOM 1481 N N . ARG A 1 197 ? -11.481 -1.055 -7.710 1.00 78.31 197 ARG A N 1
ATOM 1482 C CA . ARG A 1 197 ? -10.499 -1.293 -8.770 1.00 78.31 197 ARG A CA 1
ATOM 1483 C C . ARG A 1 197 ? -10.930 -0.713 -10.118 1.00 78.31 197 ARG A C 1
ATOM 1485 O O . ARG A 1 197 ? -12.148 -0.635 -10.392 1.00 78.31 197 ARG A O 1
#

pLDDT: mean 92.47, std 5.88, range [68.0, 98.56]

Radius of gyration: 17.57 Å; Cα contacts (8 Å, |Δi|>4): 329; chains: 1; bounding box: 35×45×46 Å

Solvent-accessible surface area (backbone atoms only — not comparable to full-atom values): 10567 Å² total; per-residue (Å²): 95,69,40,26,51,70,56,33,30,68,44,100,80,50,59,25,61,52,34,62,73,51,55,72,67,58,53,50,54,48,50,54,53,64,68,69,56,79,78,71,92,62,72,53,41,45,64,42,70,36,66,58,37,69,36,63,44,75,47,80,95,73,42,41,41,73,36,90,88,46,82,53,67,43,73,39,65,95,42,76,48,59,32,55,68,34,66,69,39,46,75,69,63,46,87,54,85,75,35,26,32,35,36,38,32,34,66,60,25,44,61,54,11,44,51,35,37,68,60,6,56,88,72,39,30,56,42,46,44,82,57,19,22,76,74,26,61,28,42,90,92,35,66,57,42,22,34,39,62,37,70,58,45,38,50,48,49,49,26,33,53,72,49,44,30,59,35,80,82,38,57,71,47,34,67,43,35,64,61,54,48,75,62,53,41,50,13,38,17,45,24,32,15,56,34,70,113

Nearest PDB structures (foldseek):
  1h1o-assembly1_A  TM=8.361E-01  e=8.670E-06  Acidithiobacillus ferrooxidans
  1h1o-assembly2_B  TM=8.469E-01  e=2.359E-05  Acidithiobacillus ferrooxidans
  2zzs-assembly1_A  TM=9.209E-01  e=5.042E-04  Vibrio parahaemolyticus RIMD 2210633
  2zzs-assembly29_3  TM=9.385E-01  e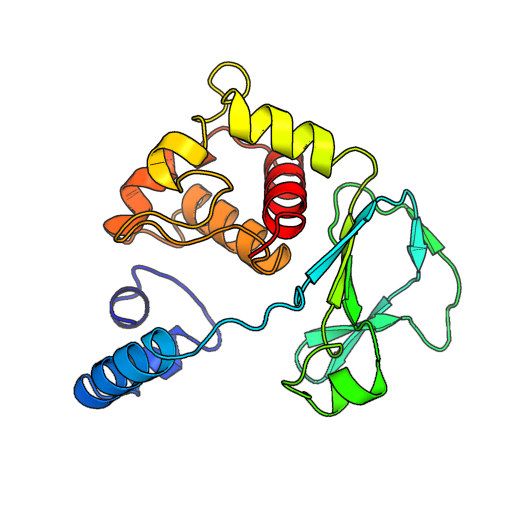=7.179E-04  Vibrio parahaemolyticus RIMD 2210633
  8yts-assembly2_B  TM=9.067E-01  e=1.294E-03  Thioalkalivibrio paradoxus ARh 1

Sequence (197 aa):
MKDFKSGKRKDPIRMTAIAQATPEEDIAAAAEWFASLQTPATPWIKVIEQNTVPKTYLGQGRMRFIDPDDKATEPIGNRIIMLPMDVKRARLRDPHPGAGFNALVPVGSVAKGKALAQTGGNGKTVECAICHGEGLKGLGNVPRLANVHPIYLVRQLYNFQTGANSSADAALMKRVVAKLTDEDIVNLAAYAASLTR

Mean predicted aligned error: 4.26 Å